Protein 9KYV (pdb70)

Structure (mmCIF, N/CA/C/O backbone):
data_9KYV
#
_entry.id   9KYV
#
loop_
_atom_site.group_PDB
_atom_site.id
_atom_site.type_symbol
_atom_site.label_atom_id
_atom_site.label_alt_id
_atom_site.label_comp_id
_atom_site.label_asym_id
_atom_site.label_entity_id
_atom_site.label_seq_id
_atom_site.pdbx_PDB_ins_code
_atom_site.Cartn_x
_atom_site.Cartn_y
_atom_site.Cartn_z
_atom_site.occupancy
_atom_site.B_iso_or_equiv
_atom_site.auth_seq_id
_atom_site.auth_comp_id
_atom_site.auth_asym_id
_atom_site.auth_atom_id
_atom_site.pdbx_PDB_model_num
ATOM 1 N N . ARG A 1 72 ? -2.632 33.931 -14.988 1.00 62.25 72 ARG A N 1
ATOM 2 C CA . ARG A 1 72 ? -2.626 32.627 -15.628 1.00 62.25 72 ARG A CA 1
ATOM 3 C C . ARG A 1 72 ? -4.049 32.213 -15.947 1.00 62.25 72 ARG A C 1
ATOM 4 O O . ARG A 1 72 ? -4.289 31.495 -16.915 1.00 62.25 72 ARG A O 1
ATOM 12 N N . GLN A 1 73 ? -5.003 32.683 -15.152 1.00 61.25 73 GLN A N 1
ATOM 13 C CA . GLN A 1 73 ? -6.387 32.239 -15.358 1.00 61.25 73 GLN A CA 1
ATOM 14 C C . GLN A 1 73 ? -6.919 32.849 -16.602 1.00 61.25 73 GLN A C 1
ATOM 15 O O . GLN A 1 73 ? -7.619 32.207 -17.351 1.00 61.25 73 GLN A O 1
ATOM 21 N N . ARG A 1 74 ? -6.609 34.116 -16.804 1.00 64.44 74 ARG A N 1
ATOM 22 C CA . ARG A 1 74 ? -7.077 34.811 -17.982 1.00 64.44 74 ARG A CA 1
ATOM 23 C C . ARG A 1 74 ? -6.517 34.190 -19.237 1.00 64.44 74 ARG A C 1
ATOM 24 O O . ARG A 1 74 ? -7.193 34.136 -20.253 1.00 64.44 74 ARG A O 1
ATOM 32 N N . GLU A 1 75 ? -5.269 33.747 -19.187 1.00 67.44 75 GLU A N 1
ATOM 33 C CA . GLU A 1 75 ? -4.698 33.076 -20.336 1.00 67.44 75 GLU A CA 1
ATOM 34 C C . GLU A 1 75 ? -5.517 31.834 -20.585 1.00 67.44 75 GLU A C 1
ATOM 35 O O . GLU A 1 75 ? -5.871 31.526 -21.724 1.00 67.44 75 GLU A O 1
ATOM 41 N N . LEU A 1 76 ? -5.853 31.131 -19.515 1.00 63.16 76 LEU A N 1
ATOM 42 C CA . LEU A 1 76 ? -6.702 29.963 -19.654 1.00 63.16 76 LEU A CA 1
ATOM 43 C C . LEU A 1 76 ? -8.057 30.402 -20.170 1.00 63.16 76 LEU A C 1
ATOM 44 O O . LEU A 1 76 ? -8.650 29.731 -21.006 1.00 63.16 76 LEU A O 1
ATOM 49 N N . GLU A 1 77 ? -8.537 31.542 -19.693 1.00 65.88 77 GLU A N 1
ATOM 50 C CA . GLU A 1 77 ? -9.833 32.056 -20.113 1.00 65.88 77 GLU A CA 1
ATOM 51 C C . GLU A 1 77 ? -9.859 32.336 -21.595 1.00 65.88 77 GLU A C 1
ATOM 52 O O . GLU A 1 77 ? -10.893 32.217 -22.207 1.00 65.88 77 GLU A O 1
ATOM 58 N N . GLN A 1 78 ? -8.754 32.788 -22.162 1.00 69.06 78 GLN A N 1
ATOM 59 C CA . GLN A 1 78 ? -8.698 33.000 -23.601 1.00 69.06 78 GLN A CA 1
ATOM 60 C C . GLN A 1 78 ? -8.884 31.709 -24.377 1.00 69.06 78 GLN A C 1
ATOM 61 O O . GLN A 1 78 ? -9.495 31.707 -25.438 1.00 69.06 78 GLN A O 1
ATOM 67 N N . GLN A 1 79 ? -8.324 30.616 -23.884 1.00 62.53 79 GLN A N 1
ATOM 68 C CA . GLN A 1 79 ? -8.544 29.335 -24.537 1.00 62.53 79 GLN A CA 1
ATOM 69 C C . GLN A 1 79 ? -10.002 29.045 -24.440 1.00 62.53 79 GLN A C 1
ATOM 70 O O . GLN A 1 79 ? -10.625 28.571 -25.383 1.00 62.53 79 GLN A O 1
ATOM 76 N N . MET A 1 80 ? -10.556 29.323 -23.278 1.00 60.62 80 MET A N 1
ATOM 77 C CA . MET A 1 80 ? -11.971 29.135 -23.097 1.00 60.62 80 MET A CA 1
ATOM 78 C C . MET A 1 80 ? -12.715 30.066 -24.012 1.00 60.62 80 MET A C 1
ATOM 79 O O . MET A 1 80 ? -13.777 29.733 -24.501 1.00 60.62 80 MET A O 1
ATOM 84 N N . GLU A 1 81 ? -12.194 31.268 -24.189 1.00 66.75 81 GLU A N 1
ATOM 85 C CA . GLU A 1 81 ? -12.859 32.264 -25.012 1.00 66.75 81 GLU A CA 1
ATOM 86 C C . GLU A 1 81 ? -12.932 31.745 -26.414 1.00 66.75 81 GLU A C 1
ATOM 87 O O . GLU A 1 81 ? -13.890 32.001 -27.136 1.00 66.75 81 GLU A O 1
ATOM 93 N N . ALA A 1 82 ? -11.893 31.035 -26.817 1.00 66.06 82 ALA A N 1
ATOM 94 C CA . ALA A 1 82 ? -11.915 30.467 -28.134 1.00 66.06 82 ALA A CA 1
ATOM 95 C C . ALA A 1 82 ? -13.108 29.529 -28.186 1.00 66.06 82 ALA A C 1
ATOM 96 O O . ALA A 1 82 ? -13.921 29.612 -29.079 1.00 66.06 82 ALA A O 1
ATOM 98 N N . VAL A 1 83 ? -13.284 28.715 -27.163 1.00 61.25 83 VAL A N 1
ATOM 99 C CA . VAL A 1 83 ? -14.435 27.833 -27.139 1.00 61.25 83 VAL A CA 1
ATOM 100 C C . VAL A 1 83 ? -15.713 28.649 -27.116 1.00 61.25 83 VAL A C 1
ATOM 101 O O . VAL A 1 83 ? -16.682 28.313 -27.794 1.00 61.25 83 VAL A O 1
ATOM 105 N N . LYS A 1 84 ? -15.713 29.739 -26.363 1.00 61.31 84 LYS A N 1
ATOM 106 C CA . LYS A 1 84 ? -16.907 30.556 -26.237 1.00 61.31 84 LYS A CA 1
ATOM 107 C C . LYS A 1 84 ? -17.320 31.116 -27.580 1.00 61.31 84 LYS A C 1
ATOM 108 O O . LYS A 1 84 ? -18.506 31.201 -27.878 1.00 61.31 84 LYS A O 1
ATOM 114 N N . ARG A 1 85 ? -16.350 31.506 -28.392 1.00 68.25 85 ARG A N 1
ATOM 115 C CA . ARG A 1 85 ? -16.661 32.044 -29.707 1.00 68.25 85 ARG A CA 1
ATOM 116 C C . ARG A 1 85 ? -16.760 30.935 -30.749 1.00 68.25 85 ARG A C 1
ATOM 117 O O . ARG A 1 85 ? -17.055 31.187 -31.917 1.00 68.25 85 ARG A O 1
ATOM 125 N N . GLN A 1 139 ? -20.493 8.532 -47.468 1.00 93.12 139 GLN A N 1
ATOM 126 C CA . GLN A 1 139 ? -21.434 9.009 -46.490 1.00 93.12 139 GLN A CA 1
ATOM 127 C C . GLN A 1 139 ? -21.086 8.389 -45.148 1.00 93.12 139 GLN A C 1
ATOM 128 O O . GLN A 1 139 ? -21.054 9.074 -44.132 1.00 93.12 139 GLN A O 1
ATOM 134 N N . ASP A 1 140 ? -20.766 7.100 -45.155 1.00 93.19 140 ASP A N 1
ATOM 135 C CA . ASP A 1 140 ? -20.444 6.444 -43.898 1.00 93.19 140 ASP A CA 1
ATOM 136 C C . ASP A 1 140 ? -19.207 7.069 -43.293 1.00 93.19 140 ASP A C 1
ATOM 137 O O . ASP A 1 140 ? -19.146 7.316 -42.084 1.00 93.19 140 ASP A O 1
ATOM 142 N N . ALA A 1 141 ? -18.223 7.348 -44.133 1.00 91.69 141 ALA A N 1
ATOM 143 C CA . ALA A 1 141 ? -16.975 7.908 -43.657 1.00 91.69 141 ALA A CA 1
ATOM 144 C C . ALA A 1 141 ? -17.207 9.267 -43.060 1.00 91.69 141 ALA A C 1
ATOM 145 O O . ALA A 1 141 ? -16.588 9.603 -42.077 1.00 91.69 141 ALA A O 1
ATOM 147 N N . ARG A 1 142 ? -18.057 10.069 -43.687 1.00 90.94 142 ARG A N 1
ATOM 148 C CA . ARG A 1 142 ? -18.360 11.400 -43.188 1.00 90.94 142 ARG A CA 1
ATOM 149 C C . ARG A 1 142 ? -19.085 11.327 -41.870 1.00 90.94 142 ARG A C 1
ATOM 150 O O . ARG A 1 142 ? -18.859 12.131 -40.987 1.00 90.94 142 ARG A O 1
ATOM 158 N N . SER A 1 143 ? -19.981 10.362 -41.745 1.00 91.06 143 SER A N 1
ATOM 159 C CA . SER A 1 143 ? -20.669 10.200 -40.488 1.00 91.06 143 SER A CA 1
ATOM 160 C C . SER A 1 143 ? -19.639 9.871 -39.418 1.00 91.06 143 SER A C 1
ATOM 161 O O . SER A 1 143 ? -19.696 10.416 -38.323 1.00 91.06 143 SER A O 1
ATOM 164 N N . ASN A 1 144 ? -18.673 9.014 -39.743 1.00 91.75 144 ASN A N 1
ATOM 165 C CA . ASN A 1 144 ? -17.626 8.667 -38.779 1.00 91.75 144 ASN A CA 1
ATOM 166 C C . ASN A 1 144 ? -16.791 9.868 -38.415 1.00 91.75 144 ASN A C 1
ATOM 167 O O . ASN A 1 144 ? -16.409 10.033 -37.260 1.00 91.75 144 ASN A O 1
ATOM 172 N N . ALA A 1 145 ? -16.500 10.704 -39.397 1.00 89.00 145 ALA A N 1
ATOM 173 C CA . ALA A 1 145 ? -15.644 11.848 -39.179 1.00 89.00 145 ALA A CA 1
ATOM 174 C C . ALA A 1 145 ? -16.383 12.974 -38.514 1.00 89.00 145 ALA A C 1
ATOM 175 O O . ALA A 1 145 ? -15.844 13.613 -37.599 1.00 89.00 145 ALA A O 1
ATOM 177 N N . VAL A 1 146 ? -17.602 13.254 -38.973 1.00 89.62 146 VAL A N 1
ATOM 178 C CA . VAL A 1 146 ? -18.329 14.283 -38.260 1.00 89.62 146 VAL A CA 1
ATOM 179 C C . VAL A 1 146 ? -18.485 13.865 -36.818 1.00 89.62 146 VAL A C 1
ATOM 180 O O . VAL A 1 146 ? -18.396 14.682 -35.918 1.00 89.62 146 VAL A O 1
ATOM 184 N N . ALA A 1 147 ? -18.740 12.583 -36.597 1.00 89.06 147 ALA A N 1
ATOM 185 C CA . ALA A 1 147 ? -18.874 12.094 -35.238 1.00 89.06 147 ALA A CA 1
ATOM 186 C C . ALA A 1 147 ? -17.558 12.245 -34.512 1.00 89.06 147 ALA A C 1
ATOM 187 O O . ALA A 1 147 ? -17.526 12.639 -33.345 1.00 89.06 147 ALA A O 1
ATOM 189 N N . GLU A 1 148 ? -16.469 11.946 -35.207 1.00 88.94 148 GLU A N 1
ATOM 190 C CA . GLU A 1 148 ? -15.162 12.039 -34.600 1.00 88.94 148 GLU A CA 1
ATOM 191 C C . GLU A 1 148 ? -14.932 13.476 -34.229 1.00 88.94 148 GLU A C 1
ATOM 192 O O . GLU A 1 148 ? -14.397 13.752 -33.179 1.00 88.94 148 GLU A O 1
ATOM 198 N N . GLN A 1 149 ? -15.333 14.393 -35.097 1.00 87.06 149 GLN A N 1
ATOM 199 C CA . GLN A 1 149 ? -15.163 15.812 -34.841 1.00 87.06 149 GLN A CA 1
ATOM 200 C C . GLN A 1 149 ? -15.965 16.288 -33.663 1.00 87.06 149 GLN A C 1
ATOM 201 O O . GLN A 1 149 ? -15.510 17.126 -32.923 1.00 87.06 149 GLN A O 1
ATOM 207 N N . GLY A 1 150 ? -17.188 15.795 -33.523 1.00 86.44 150 GLY A N 1
ATOM 208 C CA . GLY A 1 150 ? -18.025 16.196 -32.419 1.00 86.44 150 GLY A CA 1
ATOM 209 C C . GLY A 1 150 ? -17.322 15.735 -31.178 1.00 86.44 150 GLY A C 1
ATOM 210 O O . GLY A 1 150 ? -17.176 16.493 -30.222 1.00 86.44 150 GLY A O 1
ATOM 211 N N . ARG A 1 151 ? -16.801 14.515 -31.226 1.00 88.69 151 ARG A N 1
ATOM 212 C CA . ARG A 1 151 ? -16.158 13.977 -30.053 1.00 88.69 151 ARG A CA 1
ATOM 213 C C . ARG A 1 151 ? -14.986 14.845 -29.714 1.00 88.69 151 ARG A C 1
ATOM 214 O O . ARG A 1 151 ? -14.807 15.175 -28.574 1.00 88.69 151 ARG A O 1
ATOM 222 N N . LYS A 1 152 ? -14.214 15.246 -30.705 1.00 86.50 152 LYS A N 1
ATOM 223 C CA . LYS A 1 152 ? -13.016 16.036 -30.494 1.00 86.50 152 LYS A CA 1
ATOM 224 C C . LYS A 1 152 ? -13.317 17.385 -29.917 1.00 86.50 152 LYS A C 1
ATOM 225 O O . LYS A 1 152 ? -12.567 17.894 -29.098 1.00 86.50 152 LYS A O 1
ATOM 231 N N . THR A 1 153 ? -14.375 18.004 -30.407 1.00 84.81 153 THR A N 1
ATOM 232 C CA . THR A 1 153 ? -14.741 19.321 -29.955 1.00 84.81 153 THR A CA 1
ATOM 233 C C . THR A 1 153 ? -15.112 19.210 -28.533 1.00 84.81 153 THR A C 1
ATOM 234 O O . THR A 1 153 ? -14.739 20.030 -27.733 1.00 84.81 153 THR A O 1
ATOM 238 N N . GLN A 1 154 ? -15.857 18.168 -28.219 1.00 85.44 154 GLN A N 1
ATOM 239 C CA . GLN A 1 154 ? -16.310 17.996 -26.863 1.00 85.44 154 GLN A CA 1
ATOM 240 C C . GLN A 1 154 ? -15.124 17.772 -25.974 1.00 85.44 154 GLN A C 1
ATOM 241 O O . GLN A 1 154 ? -15.136 18.179 -24.836 1.00 85.44 154 GLN A O 1
ATOM 247 N N . GLU A 1 155 ? -14.138 17.046 -26.471 1.00 86.62 155 GLU A N 1
ATOM 248 C CA . GLU A 1 155 ? -12.958 16.739 -25.699 1.00 86.62 155 GLU A CA 1
ATOM 249 C C . GLU A 1 155 ? -12.233 17.997 -25.386 1.00 86.62 155 GLU A C 1
ATOM 250 O O . GLU A 1 155 ? -11.792 18.203 -24.267 1.00 86.62 155 GLU A O 1
ATOM 256 N N . PHE A 1 156 ? -12.103 18.851 -26.386 1.00 84.06 156 PHE A N 1
ATOM 257 C CA . PHE A 1 156 ? -11.359 20.057 -26.173 1.00 84.06 156 PHE A CA 1
ATOM 258 C C . PHE A 1 156 ? -12.116 20.830 -25.155 1.00 84.06 156 PHE A C 1
ATOM 259 O O . PHE A 1 156 ? -11.530 21.392 -24.256 1.00 84.06 156 PHE A O 1
ATOM 267 N N . THR A 1 157 ? -1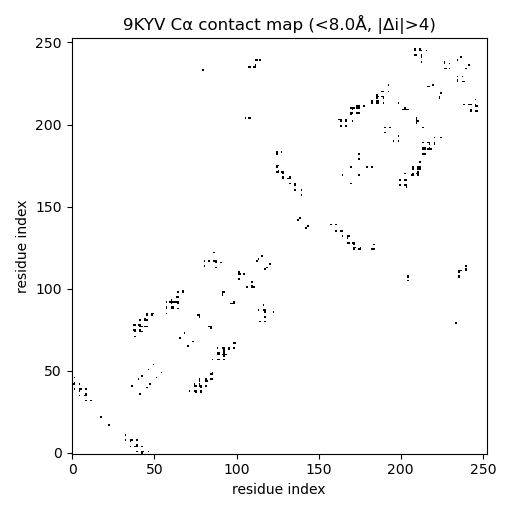3.431 20.830 -25.276 1.00 81.88 157 THR A N 1
ATOM 268 C CA . THR A 1 157 ? -14.230 21.637 -24.400 1.00 81.88 157 THR A CA 1
ATOM 269 C C . THR A 1 157 ? -14.004 21.180 -23.000 1.00 81.88 157 THR A C 1
ATOM 270 O O . THR A 1 157 ? -13.702 21.980 -22.159 1.00 81.88 157 THR A O 1
ATOM 274 N N . GLN A 1 158 ? -14.044 19.883 -22.773 1.00 84.56 158 GLN A N 1
ATOM 275 C CA . GLN A 1 158 ? -13.899 19.345 -21.445 1.00 84.56 158 GLN A CA 1
ATOM 276 C C . GLN A 1 158 ? -12.532 19.615 -20.869 1.00 84.56 158 GLN A C 1
ATOM 277 O O . GLN A 1 158 ? -12.410 19.847 -19.696 1.00 84.56 158 GLN A O 1
ATOM 283 N N . GLN A 1 159 ? -11.495 19.513 -21.682 1.00 83.12 159 GLN A N 1
ATOM 284 C CA . GLN A 1 159 ? -10.140 19.772 -21.217 1.00 83.12 159 GLN A CA 1
ATOM 285 C C . GLN A 1 159 ? -9.958 21.206 -20.826 1.00 83.12 159 GLN A C 1
ATOM 286 O O . GLN A 1 159 ? -9.230 21.529 -19.900 1.00 83.12 159 GLN A O 1
ATOM 292 N N . SER A 1 160 ? -10.545 22.083 -21.608 1.00 80.00 160 SER A N 1
ATOM 293 C CA . SER A 1 160 ? -10.408 23.487 -21.347 1.00 80.00 160 SER A CA 1
ATOM 294 C C . SER A 1 160 ? -11.140 23.734 -20.071 1.00 80.00 160 SER A C 1
ATOM 295 O O . SER A 1 160 ? -10.771 24.576 -19.259 1.00 80.00 160 SER A O 1
ATOM 298 N N . ALA A 1 161 ? -12.234 23.023 -19.913 1.00 82.00 161 ALA A N 1
ATOM 299 C CA . ALA A 1 161 ? -13.030 23.182 -18.743 1.00 82.00 161 ALA A CA 1
ATOM 300 C C . ALA A 1 161 ? -12.154 22.628 -17.672 1.00 82.00 161 ALA A C 1
ATOM 301 O O . ALA A 1 161 ? -12.047 23.217 -16.560 1.00 82.00 161 ALA A O 1
ATOM 303 N N . GLN A 1 162 ? -11.493 21.510 -17.987 1.00 83.25 162 GLN A N 1
ATOM 304 C CA . GLN A 1 162 ? -10.599 21.052 -16.957 1.00 83.25 162 GLN A CA 1
ATOM 305 C C . GLN A 1 162 ? -9.675 22.201 -16.675 1.00 83.25 162 GLN A C 1
ATOM 306 O O . GLN A 1 162 ? -9.380 22.476 -15.531 1.00 83.25 162 GLN A O 1
ATOM 312 N N . TYR A 1 163 ? -9.249 22.902 -17.711 1.00 81.19 163 TYR A N 1
ATOM 313 C CA . TYR A 1 163 ? -8.310 23.973 -17.500 1.00 81.19 163 TYR A CA 1
ATOM 314 C C . TYR A 1 163 ? -8.853 25.092 -16.619 1.00 81.19 163 TYR A C 1
ATOM 315 O O . TYR A 1 163 ? -8.140 25.558 -15.749 1.00 81.19 163 TYR A O 1
ATOM 324 N N . VAL A 1 164 ? -10.092 25.534 -16.815 1.00 78.25 164 VAL A N 1
ATOM 325 C CA . VAL A 1 164 ? -10.654 26.549 -15.901 1.00 78.25 164 VAL A CA 1
ATOM 326 C C . VAL A 1 164 ? -10.882 26.074 -14.496 1.00 78.25 164 VAL A C 1
ATOM 327 O O . VAL A 1 164 ? -10.774 26.844 -13.577 1.00 78.25 164 VAL A O 1
ATOM 331 N N . GLU A 1 165 ? -11.339 24.846 -14.350 1.00 84.38 165 GLU A N 1
ATOM 332 C CA . GLU A 1 165 ? -11.515 24.289 -13.033 1.00 84.38 165 GLU A CA 1
ATOM 333 C C . GLU A 1 165 ? -10.156 24.147 -12.426 1.00 84.38 165 GLU A C 1
ATOM 334 O O . GLU A 1 165 ? -9.978 24.318 -11.236 1.00 84.38 165 GLU A O 1
ATOM 340 N N . ALA A 1 166 ? -9.194 23.764 -13.247 1.00 86.81 166 ALA A N 1
ATOM 341 C CA . ALA A 1 166 ? -7.848 23.633 -12.752 1.00 86.81 166 ALA A CA 1
ATOM 342 C C . ALA A 1 166 ? -7.455 25.001 -12.340 1.00 86.81 166 ALA A C 1
ATOM 343 O O . ALA A 1 166 ? -6.857 25.172 -11.310 1.00 86.81 166 ALA A O 1
ATOM 345 N N . ALA A 1 167 ? -7.807 25.984 -13.147 1.00 83.69 167 ALA A N 1
ATOM 346 C CA . ALA A 1 167 ? -7.509 27.351 -12.804 1.00 83.69 167 ALA A CA 1
ATOM 347 C C . ALA A 1 167 ? -8.276 27.659 -11.563 1.00 83.69 167 ALA A C 1
ATOM 348 O O . ALA A 1 167 ? -7.791 28.349 -10.699 1.00 83.69 167 ALA A O 1
ATOM 350 N N . ARG A 1 168 ? -9.497 27.164 -11.473 1.00 82.25 168 ARG A N 1
ATOM 351 C CA . ARG A 1 168 ? -10.304 27.524 -10.338 1.00 82.25 168 ARG A CA 1
ATOM 352 C C . ARG A 1 168 ? -9.615 27.022 -9.113 1.00 82.25 168 ARG A C 1
ATOM 353 O O . ARG A 1 168 ? -9.451 27.763 -8.173 1.00 82.25 168 ARG A O 1
ATOM 361 N N . LYS A 1 169 ? -9.175 25.777 -9.135 1.00 85.50 169 LYS A N 1
ATOM 362 C CA . LYS A 1 169 ? -8.429 25.228 -8.017 1.00 85.50 169 LYS A CA 1
ATOM 363 C C . LYS A 1 169 ? -7.055 25.849 -7.880 1.00 85.50 169 LYS A C 1
ATOM 364 O O . LYS A 1 169 ? -6.548 25.980 -6.785 1.00 85.50 169 LYS A O 1
ATOM 370 N N . HIS A 1 170 ? -6.417 26.153 -9.001 1.00 87.12 170 HIS A N 1
ATOM 371 C CA . HIS A 1 170 ? -5.094 26.759 -8.980 1.00 87.12 170 HIS A CA 1
ATOM 372 C C . HIS A 1 170 ? -5.236 28.091 -8.317 1.00 87.12 170 HIS A C 1
ATOM 373 O O . HIS A 1 170 ? -4.370 28.514 -7.568 1.00 87.12 170 HIS A O 1
ATOM 380 N N . TYR A 1 171 ? -6.317 28.785 -8.627 1.00 83.62 171 TYR A N 1
ATOM 381 C CA . TYR A 1 171 ? -6.561 30.042 -7.973 1.00 83.62 171 TYR A CA 1
ATOM 382 C C . TYR A 1 171 ? -7.271 29.803 -6.681 1.00 83.62 171 TYR A C 1
ATOM 383 O O . TYR A 1 171 ? -7.367 30.702 -5.872 1.00 83.62 171 TYR A O 1
ATOM 392 N N . ASP A 1 172 ? -7.814 28.608 -6.478 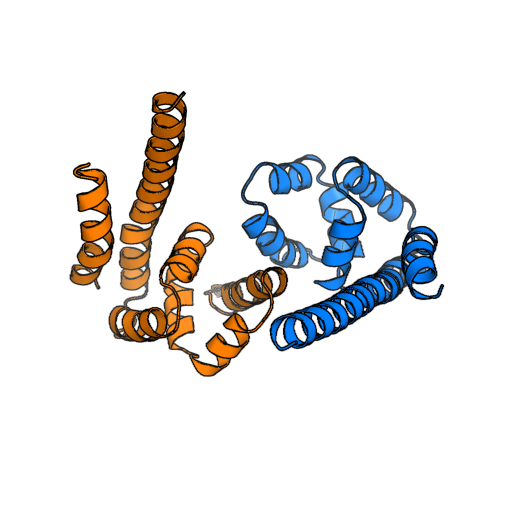1.00 81.19 172 ASP A N 1
ATOM 393 C CA . ASP A 1 172 ? -8.363 28.312 -5.170 1.00 81.19 172 ASP A CA 1
ATOM 394 C C . ASP A 1 172 ? -7.103 28.302 -4.374 1.00 81.19 172 ASP A C 1
ATOM 395 O O . ASP A 1 172 ? -7.030 28.876 -3.294 1.00 81.19 172 ASP A O 1
ATOM 400 N N . ALA A 1 173 ? -6.082 27.667 -4.933 1.00 79.88 173 ALA A N 1
ATOM 401 C CA . ALA A 1 173 ? -4.805 27.627 -4.261 1.00 79.88 173 ALA A CA 1
ATOM 402 C C . ALA A 1 173 ? -4.249 29.021 -4.161 1.00 79.88 173 ALA A C 1
ATOM 403 O O . ALA A 1 173 ? -3.830 29.435 -3.103 1.00 79.88 173 ALA A O 1
ATOM 405 N N . ALA A 1 174 ? -4.300 29.772 -5.249 1.00 80.88 174 ALA A N 1
ATOM 406 C CA . ALA A 1 174 ? -3.723 31.098 -5.232 1.00 80.88 174 ALA A CA 1
ATOM 407 C C . ALA A 1 174 ? -4.439 32.029 -4.260 1.00 80.88 174 ALA A C 1
ATOM 408 O O . ALA A 1 174 ? -3.788 32.768 -3.528 1.00 80.88 174 ALA A O 1
ATOM 410 N N . GLU A 1 175 ? -5.770 32.013 -4.255 1.00 77.69 175 GLU A N 1
ATOM 411 C CA . GLU A 1 175 ? -6.535 32.836 -3.307 1.00 77.69 175 GLU A CA 1
ATOM 412 C C . GLU A 1 175 ? -6.415 32.417 -1.852 1.00 77.69 175 GLU A C 1
ATOM 413 O O . GLU A 1 175 ? -6.246 33.257 -0.970 1.00 77.69 175 GLU A O 1
ATOM 419 N N . LYS A 1 176 ? -6.482 31.118 -1.594 1.00 79.06 176 LYS A N 1
ATOM 420 C CA . LYS A 1 176 ? -6.313 30.670 -0.234 1.00 79.06 176 LYS A CA 1
ATOM 421 C C . LYS A 1 176 ? -4.878 30.972 0.174 1.00 79.06 176 LYS A C 1
ATOM 422 O O . LYS A 1 176 ? -4.627 31.211 1.346 1.00 79.06 176 LYS A O 1
ATOM 428 N N . LEU A 1 177 ? -3.949 31.005 -0.792 1.00 71.75 177 LEU A N 1
ATOM 429 C CA . LEU A 1 177 ? -2.531 31.254 -0.478 1.00 71.75 177 LEU A CA 1
ATOM 430 C C . LEU A 1 177 ? -2.003 32.689 -0.294 1.00 71.75 177 LEU A C 1
ATOM 431 O O . LEU A 1 177 ? -1.307 32.969 0.675 1.00 71.75 177 LEU A O 1
ATOM 436 N N . ASN A 1 178 ? -2.333 33.607 -1.190 1.00 73.81 178 ASN A N 1
ATOM 437 C CA . ASN A 1 178 ? -1.759 34.950 -1.088 1.00 73.81 178 ASN A CA 1
ATOM 438 C C . ASN A 1 178 ? -0.229 34.813 -1.006 1.00 73.81 178 ASN A C 1
ATOM 439 O O . ASN A 1 178 ? 0.410 35.509 -0.217 1.00 73.81 178 ASN A O 1
ATOM 444 N N . ILE A 1 179 ? 0.363 33.898 -1.785 1.00 74.69 179 ILE A N 1
ATOM 445 C CA . ILE A 1 179 ? 1.825 33.759 -1.782 1.00 74.69 179 ILE A CA 1
ATOM 446 C C . ILE A 1 179 ? 2.516 34.067 -3.112 1.00 74.69 179 ILE A C 1
ATOM 447 O O . ILE A 1 179 ? 2.346 33.344 -4.093 1.00 74.69 179 ILE A O 1
ATOM 452 N N . PRO A 1 180 ? 3.280 35.186 -3.197 1.00 73.62 180 PRO A N 1
ATOM 453 C CA . PRO A 1 180 ? 3.886 35.384 -4.518 1.00 73.62 180 PRO A CA 1
ATOM 454 C C . PRO A 1 180 ? 5.148 34.584 -4.662 1.00 73.62 180 PRO A C 1
ATOM 455 O O . PRO A 1 180 ? 5.614 34.443 -5.764 1.00 73.62 180 PRO A O 1
ATOM 459 N N . ASP A 1 181 ? 5.740 34.142 -3.568 1.00 79.50 181 ASP A N 1
ATOM 460 C CA . ASP A 1 181 ? 6.892 33.271 -3.667 1.00 79.50 181 ASP A CA 1
ATOM 461 C C . ASP A 1 181 ? 6.433 31.968 -4.273 1.00 79.50 181 ASP A C 1
ATOM 462 O O . ASP A 1 181 ? 7.129 31.386 -5.075 1.00 79.50 181 ASP A O 1
ATOM 467 N N . TYR A 1 182 ? 5.261 31.496 -3.875 1.00 82.56 182 TYR A N 1
ATOM 468 C CA . TYR A 1 182 ? 4.723 30.277 -4.447 1.00 82.56 182 TYR A CA 1
ATOM 469 C C . TYR A 1 182 ? 4.516 30.589 -5.895 1.00 82.56 182 TYR A C 1
ATOM 470 O O . TYR A 1 182 ? 4.782 29.762 -6.759 1.00 82.56 182 TYR A O 1
ATOM 479 N N . GLN A 1 183 ? 4.056 31.799 -6.169 1.00 81.81 183 GLN A N 1
ATOM 480 C CA . GLN A 1 183 ? 3.902 32.208 -7.545 1.00 81.81 183 GLN A CA 1
ATOM 481 C C . GLN A 1 183 ? 5.275 32.215 -8.201 1.00 81.81 183 GLN A C 1
ATOM 482 O O . GLN A 1 183 ? 5.422 31.786 -9.336 1.00 81.81 183 GLN A O 1
ATOM 488 N N . GLU A 1 184 ? 6.286 32.693 -7.492 1.00 83.75 184 GLU A N 1
ATOM 489 C CA . GLU A 1 184 ? 7.647 32.704 -8.017 1.00 83.75 184 GLU A CA 1
ATOM 490 C C . GLU A 1 184 ? 8.181 31.300 -8.239 1.00 83.75 184 GLU A C 1
ATOM 491 O O . GLU A 1 184 ? 8.920 31.049 -9.185 1.00 83.75 184 GLU A O 1
ATOM 497 N N . LYS A 1 185 ? 7.842 30.387 -7.342 1.00 85.88 185 LYS A N 1
ATOM 498 C CA . LYS A 1 185 ? 8.307 29.019 -7.472 1.00 85.88 185 LYS A CA 1
ATOM 499 C C . LYS A 1 185 ? 7.732 28.503 -8.753 1.00 85.88 185 LYS A C 1
ATOM 500 O O . LYS A 1 185 ? 8.398 27.823 -9.529 1.00 85.88 185 LYS A O 1
ATOM 506 N N . GLU A 1 186 ? 6.480 28.843 -8.984 1.00 86.75 186 GLU A N 1
ATOM 507 C CA . GLU A 1 186 ? 5.841 28.422 -10.196 1.00 86.75 186 GLU A CA 1
ATOM 508 C C . GLU A 1 186 ? 6.556 29.032 -11.346 1.00 86.75 186 GLU A C 1
ATOM 509 O O . GLU A 1 186 ? 6.660 28.424 -12.372 1.00 86.75 186 GLU A O 1
ATOM 515 N N . ASP A 1 187 ? 7.011 30.264 -11.189 1.00 86.31 187 ASP A N 1
ATOM 516 C CA . ASP A 1 187 ? 7.642 30.939 -12.300 1.00 86.31 187 ASP A CA 1
ATOM 517 C C . ASP A 1 187 ? 8.852 30.137 -12.688 1.00 86.31 187 ASP A C 1
ATOM 518 O O . ASP A 1 187 ? 9.108 29.928 -13.865 1.00 86.31 187 ASP A O 1
ATOM 523 N N . ALA A 1 188 ? 9.580 29.653 -11.695 1.00 87.44 188 ALA A N 1
ATOM 524 C CA . ALA A 1 188 ? 10.724 28.840 -12.003 1.00 87.44 188 ALA A CA 1
ATOM 525 C C . ALA A 1 188 ? 10.227 27.610 -12.732 1.00 87.44 188 ALA A C 1
ATOM 526 O O . ALA A 1 188 ? 10.767 27.233 -13.770 1.00 87.44 188 ALA A O 1
ATOM 528 N N . PHE A 1 189 ? 9.151 27.022 -12.229 1.00 89.56 189 PHE A N 1
ATOM 529 C CA . PHE A 1 189 ? 8.610 25.834 -12.861 1.00 89.56 189 PHE A CA 1
ATOM 530 C C . PHE A 1 189 ? 8.129 26.177 -14.243 1.00 89.56 189 PHE A C 1
ATOM 531 O O . PHE A 1 189 ? 8.247 25.387 -15.151 1.00 89.56 189 PHE A O 1
ATOM 539 N N . MET A 1 190 ? 7.537 27.348 -14.389 1.00 86.81 190 MET A N 1
ATOM 540 C CA . MET A 1 190 ? 7.013 27.769 -15.675 1.00 86.81 190 MET A CA 1
ATOM 541 C C . MET A 1 190 ? 8.086 27.941 -16.747 1.00 86.81 190 MET A C 1
ATOM 542 O O . MET A 1 190 ? 7.887 27.546 -17.890 1.00 86.81 190 MET A O 1
ATOM 547 N N . GLN A 1 191 ? 9.228 28.514 -16.389 1.00 89.25 191 GLN A N 1
ATOM 548 C CA . GLN A 1 191 ? 10.254 28.688 -17.382 1.00 89.25 191 GLN A CA 1
ATOM 549 C C . GLN A 1 191 ? 10.564 27.287 -17.768 1.00 89.25 191 GLN A C 1
ATOM 550 O O . GLN A 1 191 ? 10.752 26.976 -18.938 1.00 89.25 191 GLN A O 1
ATOM 556 N N . LEU A 1 192 ? 10.612 26.426 -16.769 1.00 89.38 192 LEU A N 1
ATOM 557 C CA . LEU A 1 192 ? 10.870 25.031 -17.029 1.00 89.38 192 LEU A CA 1
ATOM 558 C C . LEU A 1 192 ? 9.804 24.299 -17.840 1.00 89.38 192 LEU A C 1
ATOM 559 O O . LEU A 1 192 ? 10.148 23.502 -18.709 1.00 89.38 192 LEU A O 1
ATOM 564 N N . VAL A 1 193 ? 8.520 24.550 -17.592 1.00 87.75 193 VAL A N 1
ATOM 565 C CA . VAL A 1 193 ? 7.485 23.752 -18.270 1.00 87.75 193 VAL A CA 1
ATOM 566 C C . VAL A 1 193 ? 6.383 24.478 -19.016 1.00 87.75 193 VAL A C 1
ATOM 567 O O . VAL A 1 193 ? 6.024 25.602 -18.687 1.00 87.75 193 VAL A O 1
ATOM 571 N N . PRO A 1 194 ? 5.843 23.827 -20.048 1.00 88.31 194 PRO A N 1
ATOM 572 C CA . PRO A 1 194 ? 4.709 24.448 -20.717 1.00 88.31 194 PRO A CA 1
ATOM 573 C C . PRO A 1 194 ? 3.518 24.618 -19.747 1.00 88.31 194 PRO A C 1
ATOM 574 O O . PRO A 1 194 ? 3.192 23.651 -19.062 1.00 88.31 194 PRO A O 1
ATOM 578 N N . PRO A 1 195 ? 2.875 25.817 -19.683 1.00 82.94 195 PRO A N 1
ATOM 579 C CA . PRO A 1 195 ? 1.803 25.987 -18.691 1.00 82.94 195 PRO A CA 1
ATOM 580 C C . PRO A 1 195 ? 0.597 25.066 -18.798 1.00 82.94 195 PRO A C 1
ATOM 581 O O . PRO A 1 195 ? 0.085 24.653 -17.766 1.00 82.94 195 PRO A O 1
ATOM 585 N N . ALA A 1 196 ? 0.130 24.768 -20.002 1.00 84.69 196 ALA A N 1
ATOM 586 C CA . ALA A 1 196 ? -1.079 23.968 -20.150 1.00 84.69 196 ALA A CA 1
ATOM 587 C C . ALA A 1 196 ? -0.861 22.610 -19.536 1.00 84.69 196 ALA A C 1
ATOM 588 O O . ALA A 1 196 ? -1.758 22.041 -18.928 1.00 84.69 196 ALA A O 1
ATOM 590 N N . VAL A 1 197 ? 0.330 22.071 -19.721 1.00 88.25 197 VAL A N 1
ATOM 591 C CA . VAL A 1 197 ? 0.647 20.790 -19.130 1.00 88.25 197 VAL A CA 1
ATOM 592 C C . VAL A 1 197 ? 0.599 20.890 -17.622 1.00 88.25 197 VAL A C 1
ATOM 593 O O . VAL A 1 197 ? 0.061 20.019 -16.958 1.00 88.25 197 VAL A O 1
ATOM 597 N N . GLY A 1 198 ? 1.140 21.970 -17.079 1.00 87.38 198 GLY A N 1
ATOM 598 C CA . GLY A 1 198 ? 1.157 22.151 -15.643 1.00 87.38 198 GLY A CA 1
ATOM 599 C C . GLY A 1 198 ? -0.267 22.215 -15.187 1.00 87.38 198 GLY A C 1
ATOM 600 O O . GLY A 1 198 ? -0.597 21.772 -14.109 1.00 87.38 198 GLY A O 1
ATOM 601 N N . ALA A 1 199 ? -1.107 22.839 -15.988 1.00 87.25 199 ALA A N 1
ATOM 602 C CA . ALA A 1 199 ? -2.515 22.911 -15.665 1.00 87.25 199 ALA A CA 1
ATOM 603 C C . ALA A 1 199 ? -3.160 21.544 -15.656 1.00 87.25 199 ALA A C 1
ATOM 604 O O . ALA A 1 199 ? -4.030 21.268 -14.849 1.00 87.25 199 ALA A O 1
ATOM 606 N N . ASP A 1 200 ? -2.776 20.701 -16.597 1.00 89.69 200 ASP A N 1
ATOM 607 C CA . ASP A 1 200 ? -3.308 19.358 -16.613 1.00 89.69 200 ASP A CA 1
ATOM 608 C C . ASP A 1 200 ? -2.837 18.714 -15.348 1.00 89.69 200 ASP A C 1
ATOM 609 O O . ASP A 1 200 ? -3.534 17.915 -14.748 1.00 89.69 200 ASP A O 1
ATOM 614 N N . ILE A 1 201 ? -1.614 19.031 -14.963 1.00 90.25 201 ILE A N 1
ATOM 615 C CA . ILE A 1 201 ? -1.088 18.503 -13.729 1.00 90.25 201 ILE A CA 1
ATOM 616 C C . ILE A 1 201 ? -1.942 19.028 -12.603 1.00 90.25 201 ILE A C 1
ATOM 617 O O . ILE A 1 201 ? -2.268 18.309 -11.660 1.00 90.25 201 ILE A O 1
ATOM 622 N N . MET A 1 202 ? -2.332 20.286 -12.712 1.00 90.31 202 MET A N 1
ATOM 623 C CA . MET A 1 202 ? -3.136 20.871 -11.671 1.00 90.31 202 MET A CA 1
ATOM 624 C C . MET A 1 202 ? -4.398 20.047 -11.633 1.00 90.31 202 MET A C 1
ATOM 625 O O . MET A 1 202 ? -4.905 19.732 -10.564 1.00 90.31 202 MET A O 1
ATOM 630 N N . ARG A 1 203 ? -4.885 19.656 -12.799 1.00 90.94 203 ARG A N 1
ATOM 631 C CA . ARG A 1 203 ? -6.107 18.892 -12.849 1.00 90.94 203 ARG A CA 1
ATOM 632 C C . ARG A 1 203 ? -5.907 17.603 -12.103 1.00 90.94 203 ARG A C 1
ATOM 633 O O . ARG A 1 203 ? -6.770 17.166 -11.351 1.00 90.94 203 ARG A O 1
ATOM 641 N N . LEU A 1 204 ? -4.751 17.000 -12.276 1.00 91.25 204 LEU A N 1
ATOM 642 C CA . LEU A 1 204 ? -4.529 15.725 -11.645 1.00 91.25 204 LEU A CA 1
ATOM 643 C C . LEU A 1 204 ? -4.595 15.820 -10.145 1.00 91.25 204 LEU A C 1
ATOM 644 O O . LEU A 1 204 ? -5.187 14.969 -9.491 1.00 91.25 204 LEU A O 1
ATOM 649 N N . PHE A 1 205 ? -4.006 16.858 -9.581 1.00 90.50 205 PHE A N 1
ATOM 650 C CA . PHE A 1 205 ? -3.954 16.941 -8.136 1.00 90.50 205 PHE A CA 1
ATOM 651 C C . PHE A 1 205 ? -4.429 18.284 -7.727 1.00 90.50 205 PHE A C 1
ATOM 652 O O . PHE A 1 205 ? -3.636 19.135 -7.345 1.00 90.50 205 PHE A O 1
ATOM 660 N N . PRO A 1 206 ? -5.733 18.485 -7.783 1.00 86.19 206 PRO A N 1
ATOM 661 C CA . PRO A 1 206 ? -6.189 19.841 -7.502 1.00 86.19 206 PRO A CA 1
ATOM 662 C C . PRO A 1 206 ? -5.822 20.249 -6.120 1.00 86.19 206 PRO A C 1
ATOM 663 O O . PRO A 1 206 ? -5.401 21.379 -5.894 1.00 86.19 206 PRO A O 1
ATOM 667 N N . GLU A 1 207 ? -5.960 19.329 -5.192 1.00 84.62 207 GLU A N 1
ATOM 668 C CA . GLU A 1 207 ? -5.716 19.667 -3.820 1.00 84.62 207 GLU A CA 1
ATOM 669 C C . GLU A 1 207 ? -4.286 20.107 -3.583 1.00 84.62 207 GLU A C 1
ATOM 670 O O . GLU A 1 207 ? -4.050 21.042 -2.828 1.00 84.62 207 GLU A O 1
ATOM 676 N N . LYS A 1 208 ? -3.321 19.460 -4.216 1.00 86.62 208 LYS A N 1
ATOM 677 C CA . LYS A 1 208 ? -1.933 19.787 -3.907 1.00 86.62 208 LYS A CA 1
ATOM 678 C C . LYS A 1 208 ? -1.163 20.493 -4.971 1.00 86.62 208 LYS A C 1
ATOM 679 O O . LYS A 1 208 ? 0.046 20.536 -4.920 1.00 86.62 208 LYS A O 1
ATOM 685 N N . SER A 1 209 ? -1.849 21.062 -5.936 1.00 88.88 209 SER A N 1
ATOM 686 C CA . SER A 1 209 ? -1.120 21.642 -7.028 1.00 88.88 209 SER A CA 1
ATOM 687 C C . SER A 1 209 ? -0.211 22.721 -6.520 1.00 88.88 209 SER A C 1
ATOM 688 O O . SER A 1 209 ? 0.951 22.770 -6.884 1.00 88.88 209 SER A O 1
ATOM 691 N N . ALA A 1 210 ? -0.718 23.564 -5.641 1.00 85.94 210 ALA A N 1
ATOM 692 C CA . ALA A 1 210 ? 0.082 24.669 -5.177 1.00 85.94 210 ALA A CA 1
ATOM 693 C C . ALA A 1 210 ? 1.243 24.082 -4.468 1.00 85.94 210 ALA A C 1
ATOM 694 O O . ALA A 1 210 ? 2.376 24.522 -4.623 1.00 85.94 210 ALA A O 1
ATOM 696 N N . ALA A 1 211 ? 0.959 23.068 -3.677 1.00 85.69 211 ALA A N 1
ATOM 697 C CA . ALA A 1 211 ? 2.006 22.469 -2.896 1.00 85.69 211 ALA A CA 1
ATOM 698 C C . ALA A 1 211 ? 3.013 21.867 -3.813 1.00 85.69 211 ALA A C 1
ATOM 699 O O . ALA A 1 211 ? 4.217 21.983 -3.607 1.00 85.69 211 ALA A O 1
ATOM 701 N N . LEU A 1 212 ? 2.518 21.220 -4.846 1.00 87.88 212 LEU A N 1
ATOM 702 C CA . LEU A 1 212 ? 3.413 20.556 -5.743 1.00 87.88 212 LEU A CA 1
ATOM 703 C C . LEU A 1 212 ? 4.293 21.578 -6.388 1.00 87.88 212 LEU A C 1
ATOM 704 O O . LEU A 1 212 ? 5.498 21.380 -6.527 1.00 87.88 212 LEU A O 1
ATOM 709 N N . MET A 1 213 ? 3.701 22.704 -6.738 1.00 89.38 213 MET A N 1
ATOM 710 C CA . MET A 1 213 ? 4.467 23.723 -7.401 1.00 89.38 213 MET A CA 1
ATOM 711 C C . MET A 1 213 ? 5.564 24.153 -6.477 1.00 89.38 213 MET A C 1
ATOM 712 O O . MET A 1 213 ? 6.700 24.334 -6.903 1.00 89.38 213 MET A O 1
ATOM 717 N N . TYR A 1 214 ? 5.244 24.296 -5.200 1.00 87.50 214 TYR A N 1
ATOM 718 C CA . TYR A 1 214 ? 6.242 24.815 -4.291 1.00 87.50 214 TYR A CA 1
ATOM 719 C C . TYR A 1 214 ? 7.438 23.901 -4.220 1.00 87.50 214 TYR A C 1
ATOM 720 O O . TYR A 1 214 ? 8.571 24.368 -4.222 1.00 87.50 214 TYR A O 1
ATOM 729 N N . HIS A 1 215 ? 7.203 22.599 -4.170 1.00 87.38 215 HIS A N 1
ATOM 730 C CA . HIS A 1 215 ? 8.332 21.711 -4.005 1.00 87.38 215 HIS A CA 1
ATOM 731 C C . HIS A 1 215 ? 9.245 21.816 -5.169 1.00 87.38 215 HIS A C 1
ATOM 732 O O . HIS A 1 215 ? 10.449 21.932 -5.023 1.00 87.38 215 HIS A O 1
ATOM 739 N N . LEU A 1 216 ? 8.663 21.793 -6.346 1.00 89.06 216 LEU A N 1
ATOM 740 C CA . LEU A 1 216 ? 9.481 21.805 -7.523 1.00 89.06 216 LEU A CA 1
ATOM 741 C C . LEU A 1 216 ? 10.230 23.099 -7.589 1.00 89.06 216 LEU A C 1
ATOM 742 O O . LEU A 1 216 ? 11.359 23.146 -8.011 1.00 89.06 216 LEU A O 1
ATOM 747 N N . GLY A 1 217 ? 9.569 24.183 -7.237 1.00 86.75 217 GLY A N 1
ATOM 748 C CA . GLY A 1 217 ? 10.229 25.458 -7.363 1.00 86.75 217 GLY A CA 1
ATOM 749 C C . GLY A 1 217 ? 11.391 25.460 -6.420 1.00 86.75 217 GLY A C 1
ATOM 750 O O . GLY A 1 217 ? 12.499 25.877 -6.753 1.00 86.75 217 GLY A O 1
ATOM 751 N N . ALA A 1 218 ? 11.140 24.950 -5.231 1.00 86.62 218 ALA A N 1
ATOM 752 C CA . ALA A 1 218 ? 12.178 24.936 -4.257 1.00 86.62 218 ALA A CA 1
ATOM 753 C C . ALA A 1 218 ? 13.244 24.066 -4.831 1.00 86.62 218 ALA A C 1
ATOM 754 O O . ALA A 1 218 ? 14.415 24.362 -4.676 1.00 86.62 218 ALA A O 1
ATOM 756 N N . ASN A 1 219 ? 12.842 22.967 -5.450 1.00 90.62 219 ASN A N 1
ATOM 757 C CA . ASN A 1 219 ? 13.794 22.039 -6.025 1.00 90.62 219 ASN A CA 1
ATOM 758 C C . ASN A 1 219 ? 14.001 22.276 -7.492 1.00 90.62 219 ASN A C 1
ATOM 759 O O . ASN A 1 219 ? 13.447 21.547 -8.311 1.00 90.62 219 ASN A O 1
ATOM 764 N N . PRO A 1 220 ? 14.855 23.231 -7.850 1.00 89.75 220 PRO A N 1
ATOM 765 C CA . PRO A 1 220 ? 14.946 23.514 -9.279 1.00 89.75 220 PRO A CA 1
ATOM 766 C C . PRO A 1 220 ? 15.437 22.302 -10.026 1.00 89.75 220 PRO A C 1
ATOM 767 O O . PRO A 1 220 ? 14.955 22.005 -11.116 1.00 89.75 220 PRO A O 1
ATOM 771 N N . GLU A 1 221 ? 16.394 21.600 -9.445 1.00 91.75 221 GLU A N 1
ATOM 772 C CA . GLU A 1 221 ? 16.922 20.410 -10.076 1.00 91.75 221 GLU A CA 1
ATOM 773 C C . GLU A 1 221 ? 15.862 19.329 -10.234 1.00 91.75 221 GLU A C 1
ATOM 774 O O . GLU A 1 221 ? 15.837 18.652 -11.253 1.00 91.75 221 GLU A O 1
ATOM 780 N N . LYS A 1 222 ? 14.977 19.169 -9.253 1.00 89.06 222 LYS A N 1
ATOM 781 C CA . LYS A 1 222 ? 14.007 18.072 -9.309 1.00 89.06 222 LYS A CA 1
ATOM 782 C C . LYS A 1 222 ? 13.075 18.126 -10.502 1.00 89.06 222 LYS A C 1
ATOM 783 O O . LYS A 1 222 ? 12.814 17.114 -11.125 1.00 89.06 222 LYS A O 1
ATOM 789 N N . ALA A 1 223 ? 12.559 19.303 -10.816 1.00 89.38 223 ALA A N 1
ATOM 790 C CA . ALA A 1 223 ? 11.620 19.414 -11.918 1.00 89.38 223 ALA A CA 1
ATOM 791 C C . ALA A 1 223 ? 12.261 19.071 -13.248 1.00 89.38 223 ALA A C 1
ATOM 792 O O . ALA A 1 223 ? 11.672 18.385 -14.072 1.00 89.38 223 ALA A O 1
ATOM 794 N N . ARG A 1 224 ? 13.467 19.561 -13.476 1.00 91.75 224 ARG A N 1
ATOM 795 C CA . ARG A 1 224 ? 14.179 19.203 -14.686 1.00 91.75 224 ARG A CA 1
ATOM 796 C C . ARG A 1 224 ? 14.477 17.733 -14.618 1.00 91.75 224 ARG A C 1
ATOM 797 O O . ARG A 1 224 ? 14.522 17.050 -15.630 1.00 91.75 224 ARG A O 1
ATOM 805 N N . GLN A 1 225 ? 14.754 17.254 -13.414 1.00 91.94 225 GLN A N 1
ATOM 806 C CA . GLN A 1 225 ? 15.079 15.856 -13.243 1.00 91.94 225 GLN A CA 1
ATOM 807 C C . GLN A 1 225 ? 13.869 15.090 -13.704 1.00 91.94 225 GLN A C 1
ATOM 808 O O . GLN A 1 225 ? 13.986 14.070 -14.377 1.00 91.94 225 GLN A O 1
ATOM 814 N N . LEU A 1 226 ? 12.694 15.607 -13.383 1.00 89.88 226 LEU A N 1
ATOM 815 C CA . LEU A 1 226 ? 11.487 14.951 -13.823 1.00 89.88 226 LEU A CA 1
ATOM 816 C C . LEU A 1 226 ? 11.478 14.929 -15.338 1.00 89.88 226 LEU A C 1
ATOM 817 O O . LEU A 1 226 ? 11.096 13.931 -15.945 1.00 89.88 226 LEU A O 1
ATOM 822 N N . LEU A 1 227 ? 11.882 16.036 -15.944 1.00 89.62 227 LEU A N 1
ATOM 823 C CA . LEU A 1 227 ? 11.821 16.135 -17.393 1.00 89.62 227 LEU A CA 1
ATOM 824 C C . LEU A 1 227 ? 12.830 15.241 -18.040 1.00 89.62 227 LEU A C 1
ATOM 825 O O . LEU A 1 227 ? 12.497 14.471 -18.940 1.00 89.62 227 LEU A O 1
ATOM 830 N N . ALA A 1 228 ? 14.073 15.350 -17.599 1.00 92.62 228 ALA A N 1
ATOM 831 C CA . ALA A 1 228 ? 15.127 14.575 -18.214 1.00 92.62 228 ALA A CA 1
ATOM 832 C C . ALA A 1 228 ? 14.823 13.105 -18.125 1.00 92.62 228 ALA A C 1
ATOM 833 O O . ALA A 1 228 ? 15.035 12.372 -19.086 1.00 92.62 228 ALA A O 1
ATOM 835 N N . MET A 1 229 ? 14.317 12.657 -16.984 1.00 92.38 229 MET A N 1
ATOM 836 C CA . MET A 1 229 ? 14.124 11.223 -16.830 1.00 92.38 229 MET A CA 1
ATOM 837 C C . MET A 1 229 ? 12.730 10.731 -16.566 1.00 92.38 229 MET A C 1
ATOM 838 O O . MET A 1 229 ? 12.087 11.169 -15.616 1.00 92.38 229 MET A O 1
ATOM 843 N N . ASP A 1 230 ? 12.260 9.815 -17.398 1.00 91.38 230 ASP A N 1
ATOM 844 C CA . ASP A 1 230 ? 10.974 9.184 -17.144 1.00 91.38 230 ASP A CA 1
ATOM 845 C C . ASP A 1 230 ? 9.879 10.113 -16.763 1.00 91.38 230 ASP A C 1
ATOM 846 O O . ASP A 1 230 ? 9.369 10.046 -15.662 1.00 91.38 230 ASP A O 1
ATOM 851 N N . GLY A 1 231 ? 9.519 10.985 -17.676 1.00 85.62 231 GLY A N 1
ATOM 852 C CA . GLY A 1 231 ? 8.510 11.953 -17.362 1.00 85.62 231 GLY A CA 1
ATOM 853 C C . GLY A 1 231 ? 7.277 11.188 -16.947 1.00 85.62 231 GLY A C 1
ATOM 854 O O . GLY A 1 231 ? 6.562 11.622 -16.055 1.00 85.62 231 GLY A O 1
ATOM 855 N N . GLN A 1 232 ? 7.008 10.057 -17.581 1.00 90.50 232 GLN A N 1
ATOM 856 C CA . GLN A 1 232 ? 5.794 9.364 -17.245 1.00 90.50 232 GLN A CA 1
ATOM 857 C C . GLN A 1 232 ? 5.878 9.011 -15.781 1.00 90.50 232 GLN A C 1
ATOM 858 O O . GLN A 1 232 ? 4.969 9.290 -15.001 1.00 90.50 232 GLN A O 1
ATOM 864 N N . SER A 1 233 ? 7.011 8.470 -15.383 1.00 91.19 233 SER A N 1
ATOM 865 C CA . SER A 1 233 ? 7.189 8.127 -13.995 1.00 91.19 233 SER A CA 1
ATOM 866 C C . SER A 1 233 ? 7.250 9.343 -13.151 1.00 91.19 233 SER A C 1
ATOM 867 O O . SER A 1 233 ? 6.931 9.305 -11.999 1.00 91.19 233 SER A O 1
ATOM 870 N N . ALA A 1 234 ? 7.764 10.414 -13.699 1.00 90.25 234 ALA A N 1
ATOM 871 C CA . ALA A 1 234 ? 7.938 11.595 -12.901 1.00 90.25 234 ALA A CA 1
ATOM 872 C C . ALA A 1 234 ? 6.613 12.095 -12.406 1.00 90.25 234 ALA A C 1
ATOM 873 O O . ALA A 1 234 ? 6.489 12.522 -11.272 1.00 90.25 234 ALA A O 1
ATOM 875 N N . LEU A 1 235 ? 5.619 12.067 -13.268 1.00 90.19 235 LEU A N 1
ATOM 876 C CA . LEU A 1 235 ? 4.306 12.486 -12.859 1.00 90.19 235 LEU A CA 1
ATOM 877 C C . LEU A 1 235 ? 3.855 11.512 -11.815 1.00 90.19 235 LEU A C 1
ATOM 878 O O . LEU A 1 235 ? 3.131 11.849 -10.886 1.00 90.19 235 LEU A O 1
ATOM 883 N N . ILE A 1 236 ? 4.227 10.261 -12.003 1.00 91.38 236 ILE A N 1
ATOM 884 C CA . ILE A 1 236 ? 3.884 9.265 -11.015 1.00 91.38 236 ILE A CA 1
ATOM 885 C C . ILE A 1 236 ? 4.545 9.614 -9.706 1.00 91.38 236 ILE A C 1
ATOM 886 O O . ILE A 1 236 ? 3.927 9.581 -8.643 1.00 91.38 236 ILE A O 1
ATOM 891 N N . GLU A 1 237 ? 5.795 10.012 -9.783 1.00 89.88 237 GLU A N 1
ATOM 892 C CA . GLU A 1 237 ? 6.487 10.405 -8.591 1.00 89.88 237 GLU A CA 1
ATOM 893 C C . GLU A 1 237 ? 5.840 11.662 -8.066 1.00 89.88 237 GLU A C 1
ATOM 894 O O . GLU A 1 237 ? 6.004 11.987 -6.916 1.00 89.88 237 GLU A O 1
ATOM 900 N N . LEU A 1 238 ? 5.147 12.407 -8.915 1.00 88.94 238 LEU A N 1
ATOM 901 C CA . LEU A 1 238 ? 4.586 13.677 -8.486 1.00 88.94 238 LEU A CA 1
ATOM 902 C C . LEU A 1 238 ? 3.610 13.490 -7.369 1.00 88.94 238 LEU A C 1
ATOM 903 O O . LEU A 1 238 ? 3.485 14.336 -6.511 1.00 88.94 238 LEU A O 1
ATOM 908 N N . THR A 1 239 ? 2.848 12.421 -7.421 1.00 89.06 239 THR A N 1
ATOM 909 C CA . THR A 1 239 ? 1.955 12.144 -6.323 1.00 89.06 239 THR A CA 1
ATOM 910 C C . THR A 1 239 ? 2.761 11.896 -5.095 1.00 89.06 239 THR A C 1
ATOM 911 O O . THR A 1 239 ? 2.432 12.326 -4.008 1.00 89.06 239 THR A O 1
ATOM 915 N N . ARG A 1 240 ? 3.832 11.155 -5.264 1.00 88.25 240 ARG A N 1
ATOM 916 C CA . ARG A 1 240 ? 4.644 10.832 -4.126 1.00 88.25 240 ARG A CA 1
ATOM 917 C C . ARG A 1 240 ? 5.161 12.149 -3.654 1.00 88.25 240 ARG A C 1
ATOM 918 O O . ARG A 1 240 ? 5.242 12.410 -2.461 1.00 88.25 240 ARG A O 1
ATOM 926 N N . LEU A 1 241 ? 5.449 12.975 -4.640 1.00 86.69 241 LEU A N 1
ATOM 927 C CA . LEU A 1 241 ? 5.891 14.281 -4.322 1.00 86.69 241 LEU A CA 1
ATOM 928 C C . LEU A 1 241 ? 4.689 14.910 -3.738 1.00 86.69 241 LEU A C 1
ATOM 929 O O . LEU A 1 241 ? 4.776 15.749 -2.850 1.00 86.69 241 LEU A O 1
ATOM 934 N N . SER A 1 242 ? 3.548 14.557 -4.290 1.00 83.50 242 SER A N 1
ATOM 935 C CA . SER A 1 242 ? 2.341 15.156 -3.825 1.00 83.50 242 SER A CA 1
ATOM 936 C C . SER A 1 242 ? 2.042 14.437 -2.555 1.00 83.50 242 SER A C 1
ATOM 937 O O . SER A 1 242 ? 0.916 14.460 -2.073 1.00 83.50 242 SER A O 1
ATOM 940 N N . GLU A 1 243 ? 3.045 13.771 -2.003 1.00 82.12 243 GLU A N 1
ATOM 941 C CA . GLU A 1 243 ? 2.767 12.959 -0.829 1.00 82.12 243 GLU A CA 1
ATOM 942 C C . GLU A 1 243 ? 3.691 13.181 0.366 1.00 82.12 243 GLU A C 1
ATOM 943 O O . GLU A 1 243 ? 3.304 13.860 1.317 1.00 82.12 243 GLU A O 1
ATOM 949 N N . ARG A 1 244 ? 4.897 12.619 0.334 1.00 78.69 244 ARG A N 1
ATOM 950 C CA . ARG A 1 244 ? 5.788 12.723 1.490 1.00 78.69 244 ARG A CA 1
ATOM 951 C C . ARG A 1 244 ? 5.711 14.131 2.010 1.00 78.69 244 ARG A C 1
ATOM 952 O O . 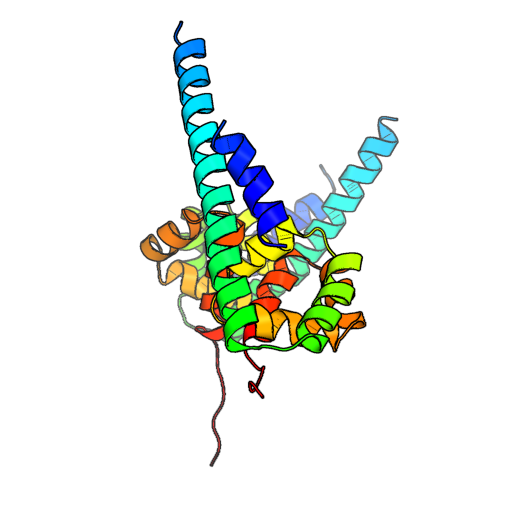ARG A 1 244 ? 5.834 14.364 3.211 1.00 78.69 244 ARG A O 1
ATOM 960 N N . LEU A 1 245 ? 5.490 15.075 1.106 1.00 76.94 245 LEU A N 1
ATOM 961 C CA . LEU A 1 245 ? 5.348 16.453 1.514 1.00 76.94 245 LEU A CA 1
ATOM 962 C C . LEU A 1 245 ? 4.590 16.523 2.805 1.00 76.94 245 LEU A C 1
ATOM 963 O O . LEU A 1 245 ? 3.424 16.140 2.872 1.00 76.94 245 LEU A O 1
ATOM 968 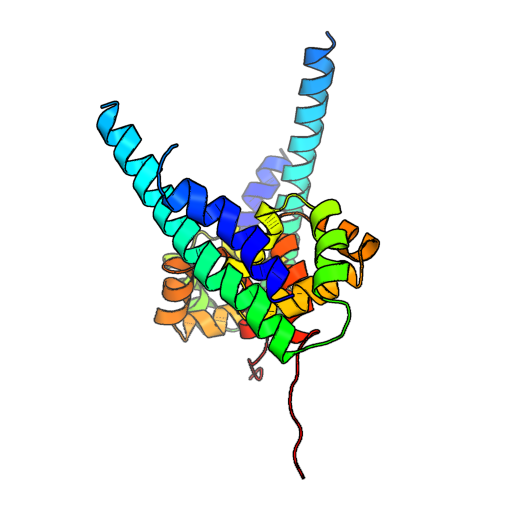N N . THR A 1 246 ? 5.234 17.064 3.829 1.00 66.31 246 THR A N 1
ATOM 969 C CA . THR A 1 246 ? 4.574 17.240 5.105 1.00 66.31 246 THR A CA 1
ATOM 970 C C . THR A 1 246 ? 4.001 18.632 5.180 1.00 66.31 246 THR A C 1
ATOM 971 O O . THR A 1 246 ? 4.191 19.335 6.167 1.00 66.31 246 THR A O 1
ATOM 975 N N . LEU A 1 247 ? 3.319 19.047 4.129 1.00 61.41 247 LEU A N 1
ATOM 976 C CA . LEU A 1 247 ? 2.682 20.354 4.121 1.00 61.41 247 LEU A CA 1
ATOM 977 C C . LEU A 1 247 ? 3.634 21.459 4.485 1.00 6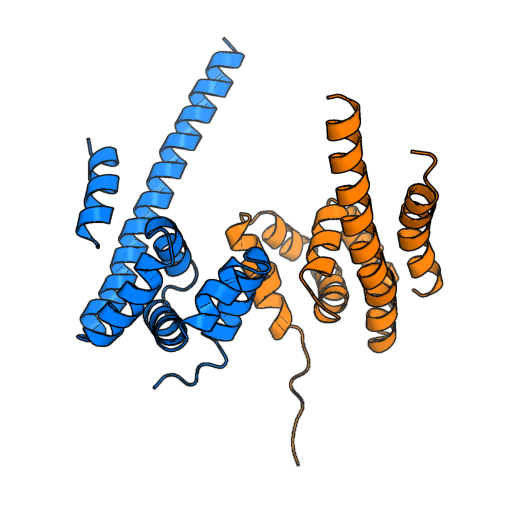1.41 247 LEU A C 1
ATOM 978 O O . LEU A 1 247 ? 4.764 21.496 4.008 1.00 61.41 247 LEU A O 1
ATOM 983 N N . LYS A 1 248 ? 3.172 22.369 5.333 1.00 55.06 248 LYS A N 1
ATOM 984 C CA . LYS A 1 248 ? 4.008 23.477 5.757 1.00 55.06 248 LYS A CA 1
ATOM 985 C C . LYS A 1 248 ? 5.371 22.962 6.169 1.00 55.06 248 LYS A C 1
ATOM 986 O O . LYS A 1 248 ? 5.488 21.860 6.697 1.00 55.06 248 LYS A O 1
ATOM 992 N N . GLU B 1 69 ? 6.865 -19.480 -11.003 1.00 58.50 69 GLU B N 1
ATOM 993 C CA . GLU B 1 69 ? 7.170 -18.156 -11.484 1.00 58.50 69 GLU B CA 1
ATOM 994 C C . GLU B 1 69 ? 8.563 -18.222 -12.081 1.00 58.50 69 GLU B C 1
ATOM 995 O O . GLU B 1 69 ? 8.794 -17.730 -13.161 1.00 58.50 69 GLU B O 1
ATOM 1001 N N . ARG B 1 70 ? 9.481 -18.931 -11.445 1.00 62.25 70 ARG B N 1
ATOM 1002 C CA . ARG B 1 70 ? 10.829 -18.929 -11.978 1.00 62.25 70 ARG B CA 1
ATOM 1003 C C . ARG B 1 70 ? 10.802 -19.477 -13.397 1.00 62.25 70 ARG B C 1
ATOM 1004 O O . ARG B 1 70 ? 11.481 -18.961 -14.287 1.00 62.25 70 ARG B O 1
ATOM 1012 N N . LYS B 1 71 ? 10.006 -20.511 -13.624 1.00 61.94 71 LYS B N 1
ATOM 1013 C CA . LYS B 1 71 ? 9.885 -21.061 -14.962 1.00 61.94 71 LYS B CA 1
ATOM 1014 C C . LYS B 1 71 ? 9.309 -20.023 -15.914 1.00 61.94 71 LYS B C 1
ATOM 1015 O O . LYS B 1 71 ? 9.767 -19.878 -17.045 1.00 61.94 71 LYS B O 1
ATOM 1021 N N . ARG B 1 72 ? 8.308 -19.287 -15.461 1.00 62.25 72 ARG B N 1
ATOM 1022 C CA . ARG B 1 72 ? 7.683 -18.282 -16.310 1.00 62.25 72 ARG B CA 1
ATOM 1023 C C . ARG B 1 72 ? 8.558 -17.059 -16.533 1.00 62.25 72 ARG B C 1
ATOM 1024 O O . ARG B 1 72 ? 8.299 -16.264 -17.442 1.00 62.25 72 ARG B O 1
ATOM 1032 N N . GLN B 1 73 ? 9.586 -16.894 -15.708 1.00 61.25 73 GLN B N 1
ATOM 1033 C CA . GLN B 1 73 ? 10.516 -15.792 -15.899 1.00 61.25 73 GLN B CA 1
ATOM 1034 C C . GLN B 1 73 ? 11.104 -16.035 -17.237 1.00 61.25 73 GLN B C 1
ATOM 1035 O O . GLN B 1 73 ? 11.212 -15.129 -18.062 1.00 61.25 73 GLN B O 1
ATOM 1041 N N . ARG B 1 74 ? 11.419 -17.292 -17.483 1.00 64.44 74 ARG B N 1
ATOM 1042 C CA . ARG B 1 74 ? 11.974 -17.657 -18.760 1.00 64.44 74 ARG B CA 1
ATOM 1043 C C . ARG B 1 74 ? 11.011 -17.363 -19.882 1.00 64.44 74 ARG B C 1
ATOM 1044 O O . ARG B 1 74 ? 11.441 -16.956 -20.927 1.00 64.44 74 ARG B O 1
ATOM 1052 N N . GLU B 1 75 ? 9.708 -17.545 -19.688 1.00 67.44 75 GLU B N 1
ATOM 1053 C CA . GLU B 1 75 ? 8.819 -17.371 -20.830 1.00 67.44 75 GLU B CA 1
ATOM 1054 C C . GLU B 1 75 ? 8.959 -15.991 -21.409 1.00 67.44 75 GLU B C 1
ATOM 1055 O O . GLU B 1 75 ? 9.200 -15.834 -22.605 1.00 67.44 75 GLU B O 1
ATOM 1061 N N . LEU B 1 76 ? 8.893 -14.988 -20.550 1.00 63.16 76 LEU B N 1
ATOM 1062 C CA . LEU B 1 76 ? 9.056 -13.630 -21.027 1.00 63.16 76 LEU B CA 1
ATOM 1063 C C . LEU B 1 76 ? 10.467 -13.401 -21.520 1.00 63.16 76 LEU B C 1
ATOM 1064 O O . LEU B 1 76 ? 10.685 -12.806 -22.579 1.00 63.16 76 LEU B O 1
ATOM 1069 N N . GLU B 1 77 ? 11.431 -13.923 -20.776 1.00 65.88 77 GLU B N 1
ATOM 1070 C CA . GLU B 1 77 ? 12.816 -13.751 -21.156 1.00 65.88 77 GLU B CA 1
ATOM 1071 C C . GLU B 1 77 ? 13.092 -14.390 -22.482 1.00 65.88 77 GLU B C 1
ATOM 1072 O O . GLU B 1 77 ? 13.803 -13.828 -23.286 1.00 65.88 77 GLU B O 1
ATOM 1078 N N . GLN B 1 78 ? 12.536 -15.566 -22.719 1.00 69.06 78 GLN B N 1
ATOM 1079 C CA . GLN B 1 78 ? 12.846 -16.291 -23.936 1.00 69.06 78 GLN B CA 1
ATOM 1080 C C . GLN B 1 78 ? 12.434 -15.571 -25.189 1.00 69.06 78 GLN B C 1
ATOM 1081 O O . GLN B 1 78 ? 13.195 -15.541 -26.147 1.00 69.06 78 GLN B O 1
ATOM 1087 N N . GLN B 1 79 ? 11.241 -14.992 -25.210 1.00 62.53 79 GLN B N 1
ATOM 1088 C CA . GLN B 1 79 ? 10.817 -14.374 -26.447 1.00 62.53 79 GLN B CA 1
ATOM 1089 C C . GLN B 1 79 ? 11.801 -13.269 -26.681 1.00 62.53 79 GLN B C 1
ATOM 1090 O O . GLN B 1 79 ? 12.327 -13.118 -27.774 1.00 62.53 79 GLN B O 1
ATOM 1096 N N . MET B 1 80 ? 12.096 -12.527 -25.624 1.00 60.62 80 MET B N 1
ATOM 1097 C CA . MET B 1 80 ? 13.025 -11.416 -25.727 1.00 60.62 80 MET B CA 1
ATOM 1098 C C . MET B 1 80 ? 14.427 -11.843 -26.082 1.00 60.62 80 MET B C 1
ATOM 1099 O O . MET B 1 80 ? 15.069 -11.221 -26.907 1.00 60.62 80 MET B O 1
ATOM 1104 N N . GLU B 1 81 ? 14.896 -12.911 -25.461 1.00 66.75 81 GLU B N 1
ATOM 1105 C CA . GLU B 1 81 ? 16.239 -13.387 -25.699 1.00 66.75 81 GLU B CA 1
ATOM 1106 C C . GLU B 1 81 ? 16.338 -13.809 -27.126 1.00 66.75 81 GLU B C 1
ATOM 1107 O O . GLU B 1 81 ? 17.359 -13.644 -27.753 1.00 66.75 81 GLU B O 1
ATOM 1113 N N . ALA B 1 82 ? 15.285 -14.429 -27.623 1.00 66.06 82 ALA B N 1
ATOM 1114 C CA . ALA B 1 82 ? 15.332 -14.920 -28.976 1.00 66.06 82 ALA B CA 1
ATOM 1115 C C . ALA B 1 82 ? 15.503 -13.742 -29.897 1.00 66.06 82 ALA B C 1
ATOM 1116 O O . ALA B 1 82 ? 16.306 -13.778 -30.826 1.00 66.06 82 ALA B O 1
ATOM 1118 N N . VAL B 1 83 ? 14.752 -12.680 -29.655 1.00 61.25 83 VAL B N 1
ATOM 1119 C CA . VAL B 1 83 ? 14.959 -11.490 -30.463 1.00 61.25 83 VAL B CA 1
ATOM 1120 C C . VAL B 1 83 ? 16.316 -10.898 -30.147 1.00 61.25 83 VAL B C 1
ATOM 1121 O O . VAL B 1 83 ? 16.977 -10.339 -31.016 1.00 61.25 83 VAL B O 1
ATOM 1125 N N . LYS B 1 84 ? 16.727 -11.010 -28.897 1.00 61.31 84 LYS B N 1
ATOM 1126 C CA . LYS B 1 84 ? 18.028 -10.523 -28.504 1.00 61.31 84 LYS B CA 1
ATOM 1127 C C . LYS B 1 84 ? 19.065 -11.292 -29.309 1.00 61.31 84 LYS B C 1
ATOM 1128 O O . LYS B 1 84 ? 20.084 -10.728 -29.701 1.00 61.31 84 LYS B O 1
ATOM 1134 N N . ARG B 1 85 ? 18.795 -12.561 -29.603 1.00 68.25 85 ARG B N 1
ATOM 1135 C CA . ARG B 1 85 ? 19.711 -13.362 -30.411 1.00 68.25 85 ARG B CA 1
ATOM 1136 C C . ARG B 1 85 ? 19.874 -12.682 -31.745 1.00 68.25 85 ARG B C 1
ATOM 1137 O O . ARG B 1 85 ? 20.951 -12.718 -32.333 1.00 68.25 85 ARG B O 1
ATOM 1145 N N . GLY B 1 86 ? 18.813 -12.065 -32.244 1.00 60.34 86 GLY B N 1
ATOM 1146 C CA . GLY B 1 86 ? 18.957 -11.300 -33.468 1.00 60.34 86 GLY B CA 1
ATOM 1147 C C . GLY B 1 86 ? 18.480 -11.844 -34.785 1.00 60.34 86 GLY B C 1
ATOM 1148 O O . GLY B 1 86 ? 18.758 -11.255 -35.827 1.00 60.34 86 GLY B O 1
ATOM 1149 N N . GLU B 1 87 ? 17.775 -12.961 -34.776 1.00 67.38 87 GLU B N 1
ATOM 1150 C CA . GLU B 1 87 ? 17.196 -13.432 -36.019 1.00 67.38 87 GLU B CA 1
ATOM 1151 C C . GLU B 1 87 ? 15.934 -12.620 -36.044 1.00 67.38 87 GLU B C 1
ATOM 1152 O O . GLU B 1 87 ? 14.882 -13.085 -35.618 1.00 67.38 87 GLU B O 1
ATOM 1158 N N . LEU B 1 88 ? 16.025 -11.398 -36.540 1.00 67.06 88 LEU B N 1
ATOM 1159 C CA . LEU B 1 88 ? 14.889 -10.488 -36.487 1.00 67.06 88 LEU B CA 1
ATOM 1160 C C . LEU B 1 88 ? 13.705 -10.774 -37.403 1.00 67.06 88 LEU B C 1
ATOM 1161 O O . LEU B 1 88 ? 13.857 -11.463 -38.411 1.00 67.06 88 LEU B O 1
ATOM 1166 N N . ASN B 1 144 ? 20.580 5.659 -45.827 1.00 91.75 144 ASN B N 1
ATOM 1167 C CA . ASN B 1 144 ? 19.368 6.109 -45.142 1.00 91.75 144 ASN B CA 1
ATOM 1168 C C . ASN B 1 144 ? 18.628 4.928 -44.531 1.00 91.75 144 ASN B C 1
ATOM 1169 O O . ASN B 1 144 ? 18.176 4.962 -43.363 1.00 91.75 144 ASN B O 1
ATOM 1174 N N . ALA B 1 145 ? 18.530 3.859 -45.306 1.00 89.00 145 ALA B N 1
ATOM 1175 C CA . ALA B 1 145 ? 17.828 2.697 -44.802 1.00 89.00 145 ALA B CA 1
ATOM 1176 C C . ALA B 1 145 ? 18.577 2.164 -43.604 1.00 89.00 145 ALA B C 1
ATOM 1177 O O . ALA B 1 145 ? 17.959 1.692 -42.676 1.00 89.00 145 ALA B O 1
ATOM 1179 N N . VAL B 1 146 ? 19.900 2.185 -43.651 1.00 89.62 146 VAL B N 1
ATOM 1180 C CA . VAL B 1 146 ? 20.752 1.696 -42.576 1.00 89.62 146 VAL B CA 1
ATOM 1181 C C . VAL B 1 146 ? 20.641 2.550 -41.329 1.00 89.62 146 VAL B C 1
ATOM 1182 O O . VAL B 1 146 ? 20.859 2.068 -40.244 1.00 89.62 146 VAL B O 1
ATOM 1186 N N . ALA B 1 147 ? 20.463 3.848 -41.481 1.00 89.06 147 ALA B N 1
ATOM 1187 C CA . ALA B 1 147 ? 20.247 4.723 -40.343 1.00 89.06 147 ALA B CA 1
ATOM 1188 C C . ALA B 1 147 ? 18.927 4.339 -39.706 1.00 89.06 147 ALA B C 1
ATOM 1189 O O . ALA B 1 147 ? 18.815 4.241 -38.473 1.00 89.06 147 ALA B O 1
ATOM 1191 N N . GLU B 1 148 ? 17.937 4.058 -40.552 1.00 88.94 148 GLU B N 1
ATOM 1192 C CA . GLU B 1 148 ? 16.656 3.629 -40.006 1.00 88.94 148 GLU B CA 1
ATOM 1193 C C . GLU B 1 148 ? 16.924 2.373 -39.227 1.00 88.94 148 GLU B C 1
ATOM 1194 O O . GLU B 1 148 ? 16.459 2.214 -38.089 1.00 88.94 148 GLU B O 1
ATOM 1200 N N . GLN B 1 149 ? 17.759 1.519 -39.788 1.00 87.06 149 GLN B N 1
ATOM 1201 C CA . GLN B 1 149 ? 18.066 0.260 -39.166 1.00 87.06 149 GLN B CA 1
ATOM 1202 C C . GLN B 1 149 ? 18.694 0.400 -37.844 1.00 87.06 149 GLN B C 1
ATOM 1203 O O . GLN B 1 149 ? 18.304 -0.272 -36.928 1.00 87.06 149 GLN B O 1
ATOM 1209 N N . GLY B 1 150 ? 19.672 1.275 -37.741 1.00 86.44 150 GLY B N 1
ATOM 1210 C CA . GLY B 1 150 ? 20.406 1.420 -36.521 1.00 86.44 150 GLY B CA 1
ATOM 1211 C C . GLY B 1 150 ? 19.457 1.916 -35.501 1.00 86.44 150 GLY B C 1
ATOM 1212 O O . GLY B 1 150 ? 19.403 1.367 -34.416 1.00 86.44 150 GLY B O 1
ATOM 1213 N N . ARG B 1 151 ? 18.635 2.890 -35.866 1.00 88.69 151 ARG B N 1
ATOM 1214 C CA . ARG B 1 151 ? 17.806 3.422 -34.818 1.00 88.69 151 ARG B CA 1
ATOM 1215 C C . AR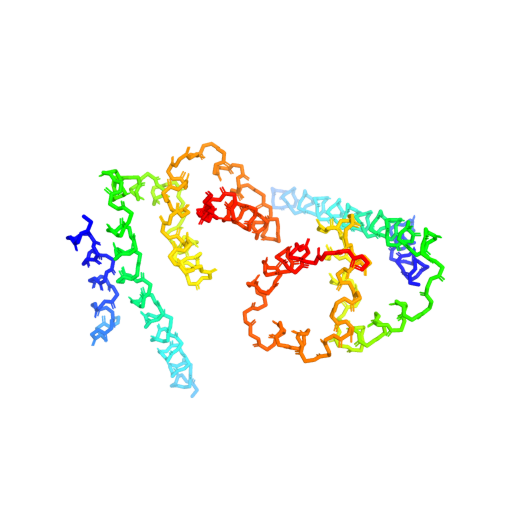G B 1 151 ? 16.944 2.301 -34.315 1.00 88.69 151 ARG B C 1
ATOM 1216 O O . ARG B 1 151 ? 16.984 1.968 -33.121 1.00 88.69 151 ARG B O 1
ATOM 1224 N N . LYS B 1 152 ? 16.335 1.569 -35.236 1.00 86.50 152 LYS B N 1
ATOM 1225 C CA . LYS B 1 152 ? 15.399 0.571 -34.776 1.00 86.50 152 LYS B CA 1
ATOM 1226 C C . LYS B 1 152 ? 16.074 -0.436 -33.906 1.00 86.50 152 LYS B C 1
ATOM 1227 O O . LYS B 1 152 ? 15.656 -0.651 -32.788 1.00 86.50 152 LYS B O 1
ATOM 1233 N N . THR B 1 153 ? 17.203 -0.943 -34.343 1.00 84.81 153 THR B N 1
ATOM 1234 C CA . THR B 1 153 ? 17.838 -2.005 -33.617 1.00 84.81 153 THR B CA 1
ATOM 1235 C C . THR B 1 153 ? 18.266 -1.575 -32.264 1.00 84.81 153 THR B C 1
ATOM 1236 O O . THR B 1 153 ? 18.016 -2.256 -31.305 1.00 84.81 153 THR B O 1
ATOM 1240 N N . GLN B 1 154 ? 18.892 -0.420 -32.172 1.00 85.44 154 GLN B N 1
ATOM 1241 C CA . GLN B 1 154 ? 19.422 -0.044 -30.883 1.00 85.44 154 GLN B CA 1
ATOM 1242 C C . GLN B 1 154 ? 18.295 0.201 -29.931 1.00 85.44 154 GLN B C 1
ATOM 1243 O O . GLN B 1 154 ? 18.371 -0.116 -28.753 1.00 85.44 154 GLN B O 1
ATOM 1249 N N . GLU B 1 155 ? 17.248 0.825 -30.436 1.00 86.62 155 GLU B N 1
ATOM 1250 C CA . GLU B 1 155 ? 16.179 1.166 -29.531 1.00 86.62 155 GLU B CA 1
ATOM 1251 C C . GLU B 1 155 ? 15.561 -0.098 -29.027 1.00 86.62 155 GLU B C 1
ATOM 1252 O O . GLU B 1 155 ? 15.225 -0.214 -27.849 1.00 86.62 155 GLU B O 1
ATOM 1258 N N . PHE B 1 156 ? 15.406 -1.053 -29.926 1.00 84.06 156 PHE B N 1
ATOM 1259 C CA . PHE B 1 156 ? 14.748 -2.279 -29.567 1.00 84.06 156 PHE B CA 1
ATOM 1260 C C . PHE B 1 156 ? 15.576 -2.947 -28.536 1.00 84.06 156 PHE B C 1
ATOM 1261 O O . PHE B 1 156 ? 15.057 -3.488 -27.595 1.00 84.06 156 PHE B O 1
ATOM 1269 N N . THR B 1 157 ? 16.875 -2.918 -28.729 1.00 81.88 157 THR B N 1
ATOM 1270 C CA . THR B 1 157 ? 17.772 -3.579 -27.826 1.00 81.88 157 THR B CA 1
ATOM 1271 C C . THR B 1 157 ? 17.702 -2.961 -26.446 1.00 81.88 157 THR B C 1
ATOM 1272 O O . THR B 1 157 ? 17.714 -3.659 -25.450 1.00 81.88 157 THR B O 1
ATOM 1276 N N . GLN B 1 158 ? 17.646 -1.645 -26.383 1.00 84.56 158 GLN B N 1
ATOM 1277 C CA . GLN B 1 158 ? 17.585 -0.991 -25.105 1.00 84.56 158 GLN B CA 1
ATOM 1278 C C . GLN B 1 158 ? 16.304 -1.380 -24.417 1.00 84.56 158 GLN B C 1
ATOM 1279 O O . GLN B 1 158 ? 16.289 -1.707 -23.224 1.00 84.56 158 GLN B O 1
ATOM 1285 N N . GLN B 1 159 ? 15.230 -1.409 -25.185 1.00 83.12 159 GLN B N 1
ATOM 1286 C CA . GLN B 1 159 ? 13.956 -1.733 -24.599 1.00 83.12 159 GLN B CA 1
ATOM 1287 C C . GLN B 1 159 ? 14.006 -3.124 -24.062 1.00 83.12 159 GLN B C 1
ATOM 1288 O O . GLN B 1 159 ? 13.471 -3.369 -23.014 1.00 83.12 159 GLN B O 1
ATOM 1294 N N . SER B 1 160 ? 14.623 -4.034 -24.790 1.00 80.00 160 SER B N 1
ATOM 1295 C CA . SER B 1 160 ? 14.728 -5.425 -24.393 1.00 80.00 160 SER B CA 1
ATOM 1296 C C . SER B 1 160 ? 15.560 -5.626 -23.162 1.00 80.00 160 SER B C 1
ATOM 1297 O O . SER B 1 160 ? 15.331 -6.546 -22.405 1.00 80.00 160 SER B O 1
ATOM 1300 N N . ALA B 1 161 ? 16.624 -4.858 -23.041 1.00 82.00 161 ALA B N 1
ATOM 1301 C CA . ALA B 1 161 ? 17.471 -4.949 -21.878 1.00 82.00 161 ALA B CA 1
ATOM 1302 C C . ALA B 1 161 ? 16.650 -4.513 -20.699 1.00 82.00 161 ALA B C 1
ATOM 1303 O O . ALA B 1 161 ? 16.717 -5.084 -19.615 1.00 82.00 161 ALA B O 1
ATOM 1305 N N . GLN B 1 162 ? 15.864 -3.475 -20.917 1.00 83.25 162 GLN B N 1
ATOM 1306 C CA . GLN B 1 162 ? 15.029 -3.011 -19.839 1.00 83.25 162 GLN B CA 1
ATOM 1307 C C . GLN B 1 162 ? 14.062 -4.099 -19.474 1.00 83.25 162 GLN B C 1
ATOM 1308 O O . GLN B 1 162 ? 13.785 -4.330 -18.298 1.00 83.25 162 GLN B O 1
ATOM 1314 N N . TYR B 1 163 ? 13.540 -4.769 -20.481 1.00 81.19 163 TYR B N 1
ATOM 1315 C CA . TYR B 1 163 ? 12.558 -5.792 -20.255 1.00 81.19 163 TYR B CA 1
ATOM 1316 C C . TYR B 1 163 ? 13.150 -6.903 -19.469 1.00 81.19 163 TYR B C 1
ATOM 1317 O O . TYR B 1 163 ? 12.461 -7.514 -18.696 1.00 81.19 163 TYR B O 1
ATOM 1326 N N . VAL B 1 164 ? 14.390 -7.245 -19.751 1.00 78.25 164 VAL B N 1
ATOM 1327 C CA . VAL B 1 164 ? 15.055 -8.281 -18.996 1.00 78.25 164 VAL B CA 1
ATOM 1328 C C . VAL B 1 164 ? 15.321 -7.889 -17.560 1.00 78.25 164 VAL B C 1
ATOM 1329 O O . VAL B 1 164 ? 15.161 -8.703 -16.656 1.00 78.25 164 VAL B O 1
ATOM 1333 N N . GLU B 1 165 ? 15.732 -6.647 -17.348 1.00 84.38 165 GLU B N 1
ATOM 1334 C CA . GLU B 1 165 ? 15.983 -6.214 -16.005 1.00 84.38 165 GLU B CA 1
ATOM 1335 C C . GLU B 1 165 ? 14.660 -6.494 -15.404 1.00 84.38 165 GLU B C 1
ATOM 1336 O O . GLU B 1 165 ? 14.547 -7.101 -14.335 1.00 84.38 165 GLU B O 1
ATOM 1342 N N . ALA B 1 166 ? 13.642 -6.067 -16.119 1.00 86.81 166 ALA B N 1
ATOM 1343 C CA . ALA B 1 166 ? 12.316 -6.255 -15.630 1.00 86.81 166 ALA B CA 1
ATOM 1344 C C . ALA B 1 166 ? 11.920 -7.699 -15.564 1.00 86.81 166 ALA B C 1
ATOM 1345 O O . ALA B 1 166 ? 11.233 -8.074 -14.666 1.00 86.81 166 ALA B O 1
ATOM 1347 N N . ALA B 1 167 ? 12.300 -8.511 -16.536 1.00 83.69 167 ALA B N 1
ATOM 1348 C CA . ALA B 1 167 ? 11.801 -9.879 -16.557 1.00 83.69 167 ALA B CA 1
ATOM 1349 C C . ALA B 1 167 ? 12.261 -10.606 -15.349 1.00 83.69 167 ALA B C 1
ATOM 1350 O O . ALA B 1 167 ? 11.490 -11.267 -14.657 1.00 83.69 167 ALA B O 1
ATOM 1352 N N . ARG B 1 168 ? 13.536 -10.449 -15.077 1.00 82.25 168 ARG B N 1
ATOM 1353 C CA . ARG B 1 168 ? 14.066 -11.107 -13.934 1.00 82.25 168 ARG B CA 1
ATOM 1354 C C . ARG B 1 168 ? 13.371 -10.474 -12.781 1.00 82.25 168 ARG B C 1
ATOM 1355 O O . ARG B 1 168 ? 12.906 -11.158 -11.900 1.00 82.25 168 ARG B O 1
ATOM 1363 N N . LYS B 1 169 ? 13.256 -9.157 -12.808 1.00 85.50 169 LYS B N 1
ATOM 1364 C CA . LYS B 1 169 ? 12.678 -8.476 -11.673 1.00 85.50 169 LYS B CA 1
ATOM 1365 C C . LYS B 1 169 ? 11.250 -8.870 -11.492 1.00 85.50 169 LYS B C 1
ATOM 1366 O O . LYS B 1 169 ? 10.810 -9.082 -10.373 1.00 85.50 169 LYS B O 1
ATOM 1372 N N . HIS B 1 170 ? 10.521 -9.009 -12.583 1.00 87.12 170 HIS B N 1
ATOM 1373 C CA . HIS B 1 170 ? 9.118 -9.269 -12.466 1.00 87.12 170 HIS B CA 1
ATOM 1374 C C . HIS B 1 170 ? 9.054 -10.549 -11.740 1.00 87.12 170 HIS B C 1
ATOM 1375 O O . HIS B 1 170 ? 8.358 -10.692 -10.741 1.00 87.12 170 HIS B O 1
ATOM 1382 N N . TYR B 1 171 ? 9.848 -11.483 -12.210 1.00 83.62 171 TYR B N 1
ATOM 1383 C CA . TYR B 1 171 ? 9.833 -12.769 -11.579 1.00 83.62 171 TYR B CA 1
ATOM 1384 C C . TYR B 1 171 ? 10.437 -12.845 -10.187 1.00 83.62 171 TYR B C 1
ATOM 1385 O O . TYR B 1 171 ? 9.859 -13.453 -9.293 1.00 83.62 171 TYR B O 1
ATOM 1394 N N . ASP B 1 172 ? 11.578 -12.205 -9.987 1.00 81.19 172 ASP B N 1
ATOM 1395 C CA . ASP B 1 172 ? 12.256 -12.277 -8.698 1.00 81.19 172 ASP B CA 1
ATOM 1396 C C . ASP B 1 172 ? 11.473 -11.629 -7.606 1.00 81.19 172 ASP B C 1
ATOM 1397 O O . ASP B 1 172 ? 11.357 -12.152 -6.510 1.00 81.19 172 ASP B O 1
ATOM 1402 N N . ALA B 1 173 ? 10.945 -10.462 -7.905 1.00 79.88 173 ALA B N 1
ATOM 1403 C CA . ALA B 1 173 ? 10.217 -9.741 -6.899 1.00 79.88 173 ALA B CA 1
ATOM 1404 C C . ALA B 1 173 ? 9.008 -10.554 -6.564 1.00 79.88 173 ALA B C 1
ATOM 1405 O O . ALA B 1 173 ? 8.584 -10.614 -5.423 1.00 79.88 173 ALA B O 1
ATOM 1407 N N . ALA B 1 174 ? 8.423 -11.163 -7.580 1.00 80.88 174 ALA B N 1
ATOM 1408 C CA . ALA B 1 174 ? 7.221 -11.913 -7.350 1.00 80.88 174 ALA B CA 1
ATOM 1409 C C . ALA B 1 174 ? 7.584 -13.017 -6.419 1.00 80.88 174 ALA B C 1
ATOM 1410 O O . ALA B 1 174 ? 6.820 -13.373 -5.537 1.00 80.88 174 ALA B O 1
ATOM 1412 N N . GLU B 1 175 ? 8.754 -13.584 -6.633 1.00 77.69 175 GLU B N 1
ATOM 1413 C CA . GLU B 1 175 ? 9.218 -14.622 -5.745 1.00 77.69 175 GLU B CA 1
ATOM 1414 C C . GLU B 1 175 ? 9.416 -14.046 -4.358 1.00 77.69 175 GLU B C 1
ATOM 1415 O O . GLU B 1 175 ? 9.131 -14.701 -3.366 1.00 77.69 175 GLU B O 1
ATOM 1421 N N . LYS B 1 176 ? 9.913 -12.822 -4.280 1.00 79.06 176 LYS B N 1
ATOM 1422 C CA . LYS B 1 176 ? 10.163 -12.238 -2.983 1.00 79.06 176 LYS B CA 1
ATOM 1423 C C . LYS B 1 176 ? 8.837 -12.162 -2.280 1.00 79.06 176 LYS B C 1
ATOM 1424 O O . LYS B 1 176 ? 8.738 -12.461 -1.096 1.00 79.06 176 LYS B O 1
ATOM 1430 N N . LEU B 1 177 ? 7.788 -11.899 -3.040 1.00 71.75 177 LEU B N 1
ATOM 1431 C CA . LEU B 1 177 ? 6.468 -11.913 -2.449 1.00 71.75 177 LEU B CA 1
ATOM 1432 C C . LEU B 1 177 ? 6.095 -13.338 -2.238 1.00 71.75 177 LEU B C 1
ATOM 1433 O O . LEU B 1 177 ? 5.629 -13.717 -1.167 1.00 71.75 177 LEU B O 1
ATOM 1438 N N . ASN B 1 178 ? 6.263 -14.131 -3.282 1.00 73.81 178 ASN B N 1
ATOM 1439 C CA . ASN B 1 178 ? 5.983 -15.550 -3.178 1.00 73.81 178 ASN B CA 1
ATOM 1440 C C . ASN B 1 178 ? 4.525 -15.822 -2.913 1.00 73.81 178 ASN B C 1
ATOM 1441 O O . ASN B 1 178 ? 4.145 -16.959 -2.647 1.00 73.81 178 ASN B O 1
ATOM 1446 N N . ILE B 1 179 ? 3.693 -14.798 -2.981 1.00 74.69 179 ILE B N 1
ATOM 1447 C CA . ILE B 1 179 ? 2.286 -15.067 -2.846 1.00 74.69 179 ILE B CA 1
ATOM 1448 C C . ILE B 1 179 ? 2.076 -16.165 -3.862 1.00 74.69 179 ILE B C 1
ATOM 1449 O O . ILE B 1 179 ? 2.552 -16.059 -4.989 1.00 74.69 179 ILE B O 1
ATOM 1454 N N . PRO B 1 180 ? 1.363 -17.224 -3.491 1.00 73.62 180 PRO B N 1
ATOM 1455 C CA . PRO B 1 180 ? 1.236 -18.388 -4.386 1.00 73.62 180 PRO B CA 1
ATOM 1456 C C . PRO B 1 180 ? 0.701 -18.197 -5.817 1.00 73.62 180 PRO B C 1
ATOM 1457 O O . PRO B 1 180 ? 1.152 -18.943 -6.680 1.00 73.62 180 PRO B O 1
ATOM 1461 N N . ASP B 1 181 ? -0.116 -17.187 -6.123 1.00 79.50 181 ASP B N 1
ATOM 1462 C CA . ASP B 1 181 ? -0.715 -17.076 -7.481 1.00 79.50 181 ASP B CA 1
ATOM 1463 C C . ASP B 1 181 ? -0.090 -16.101 -8.488 1.00 79.50 181 ASP B C 1
ATOM 1464 O O . ASP B 1 181 ? -0.668 -15.855 -9.543 1.00 79.50 181 ASP B O 1
ATOM 1469 N N . TYR B 1 182 ? 1.061 -15.534 -8.170 1.00 82.56 182 TYR B N 1
ATOM 1470 C CA . TYR B 1 182 ? 1.674 -14.547 -9.052 1.00 82.56 182 TYR B CA 1
ATOM 1471 C C . TYR B 1 182 ? 1.536 -14.915 -10.492 1.00 82.56 182 TYR B C 1
ATOM 1472 O O . TYR B 1 182 ? 0.761 -14.320 -11.234 1.00 82.56 182 TYR B O 1
ATOM 1481 N N . GLN B 1 183 ? 2.297 -15.910 -10.892 1.00 81.81 183 GLN B N 1
ATOM 1482 C CA . GLN B 1 183 ? 2.271 -16.323 -12.266 1.00 81.81 183 GLN B CA 1
ATOM 1483 C C . GLN B 1 183 ? 0.844 -16.521 -12.671 1.00 81.81 183 GLN B C 1
ATOM 1484 O O . GLN B 1 183 ? 0.426 -16.107 -13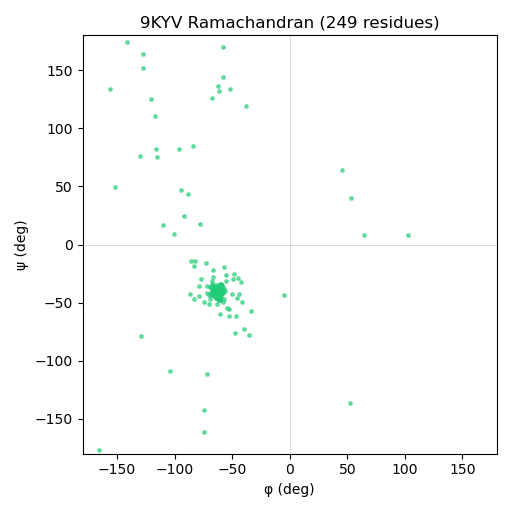.748 1.00 81.81 183 GLN B O 1
ATOM 1490 N N . GLU B 1 184 ? 0.077 -17.146 -11.799 1.00 83.75 184 GLU B N 1
ATOM 1491 C CA . GLU B 1 184 ? -1.278 -17.438 -12.155 1.00 83.75 184 GLU B CA 1
ATOM 1492 C C . GLU B 1 184 ? -1.907 -16.163 -12.615 1.00 83.75 184 GLU B C 1
ATOM 1493 O O . GLU B 1 184 ? -2.326 -16.028 -13.761 1.00 83.75 184 GLU B O 1
ATOM 1499 N N . LYS B 1 185 ? -1.954 -15.201 -11.720 1.00 85.88 185 LYS B N 1
ATOM 1500 C CA . LYS B 1 185 ? -2.610 -13.975 -12.069 1.00 85.88 185 LYS B CA 1
ATOM 1501 C C . LYS B 1 185 ? -1.962 -13.406 -13.304 1.00 85.88 185 LYS B C 1
ATOM 1502 O O . LYS B 1 185 ? -2.638 -12.849 -14.160 1.00 85.88 185 LYS B O 1
ATOM 1508 N N . GLU B 1 186 ? -0.646 -13.524 -13.398 1.00 86.75 186 GLU B N 1
ATOM 1509 C CA . GLU B 1 186 ? 0.029 -12.916 -14.520 1.00 86.75 186 GLU B CA 1
ATOM 1510 C C . GLU B 1 186 ? -0.777 -13.222 -15.727 1.00 86.75 186 GLU B C 1
ATOM 1511 O O . GLU B 1 186 ? -1.011 -12.363 -16.555 1.00 86.75 186 GLU B O 1
ATOM 1517 N N . ASP B 1 187 ? -1.244 -14.448 -15.810 1.00 86.31 187 ASP B N 1
ATOM 1518 C CA . ASP B 1 187 ? -1.977 -14.839 -16.981 1.00 86.31 187 ASP B CA 1
ATOM 1519 C C . ASP B 1 187 ? -3.199 -14.009 -17.064 1.00 86.31 187 ASP B C 1
ATOM 1520 O O . ASP B 1 187 ? -3.552 -13.518 -18.123 1.00 86.31 187 ASP B O 1
ATOM 1525 N N . ALA B 1 188 ? -3.852 -13.822 -15.934 1.00 87.44 188 ALA B N 1
ATOM 1526 C CA . ALA B 1 188 ? -5.109 -13.130 -15.994 1.00 87.44 188 ALA B CA 1
ATOM 1527 C C . ALA B 1 188 ? -4.891 -11.742 -16.529 1.00 87.44 188 ALA B C 1
ATOM 1528 O O . ALA B 1 188 ? -5.600 -11.295 -17.420 1.00 87.44 188 ALA B O 1
ATOM 1530 N N . PHE B 1 189 ? -3.885 -11.069 -16.008 1.00 89.56 189 PHE B N 1
ATOM 1531 C CA . PHE B 1 189 ? -3.610 -9.720 -16.450 1.00 89.56 189 PHE B CA 1
ATOM 1532 C C . PHE B 1 189 ? -3.145 -9.706 -17.869 1.00 89.56 189 PHE B C 1
ATOM 1533 O O . PHE B 1 189 ? -3.472 -8.815 -18.631 1.00 89.56 189 PHE B O 1
ATOM 1541 N N . MET B 1 190 ? -2.333 -10.685 -18.215 1.00 86.81 190 MET B N 1
ATOM 1542 C CA . MET B 1 190 ? -1.773 -10.692 -19.540 1.00 86.81 190 MET B CA 1
ATOM 1543 C C . MET B 1 190 ? -2.904 -10.802 -20.505 1.00 86.81 190 MET B C 1
ATOM 1544 O O . MET B 1 190 ? -2.949 -10.119 -21.510 1.00 86.81 190 MET B O 1
ATOM 1549 N N . GLN B 1 191 ? -3.835 -11.677 -20.194 1.00 89.25 191 GLN B N 1
ATOM 1550 C CA . GLN B 1 191 ? -4.982 -11.817 -21.049 1.00 89.25 191 GLN B CA 1
ATOM 1551 C C . GLN B 1 191 ? -5.769 -10.541 -21.009 1.00 89.25 191 GLN B C 1
ATOM 1552 O O . GLN B 1 191 ? -6.289 -10.084 -22.022 1.00 89.25 191 GLN B O 1
ATOM 1558 N N . LEU B 1 192 ? -5.850 -9.954 -19.835 1.00 89.38 192 LEU B N 1
ATOM 1559 C CA . LEU B 1 192 ? -6.637 -8.763 -19.689 1.00 89.38 192 LEU B CA 1
ATOM 1560 C C . LEU B 1 192 ? -6.102 -7.651 -20.532 1.00 89.38 192 LEU B C 1
ATOM 1561 O O . LEU B 1 192 ? -6.863 -6.911 -21.146 1.00 89.38 192 LEU B O 1
ATOM 1566 N N . VAL B 1 193 ? -4.789 -7.520 -20.587 1.00 87.75 193 VAL B N 1
ATOM 1567 C CA . VAL B 1 193 ? -4.248 -6.368 -21.277 1.00 87.75 193 VAL B CA 1
ATOM 1568 C C . VAL B 1 193 ? -3.199 -6.581 -22.366 1.00 87.75 193 VAL B C 1
ATOM 1569 O O . VAL B 1 193 ? -2.626 -7.656 -22.468 1.00 87.75 193 VAL B O 1
ATOM 1573 N N . PRO B 1 194 ? -2.948 -5.542 -23.217 1.00 88.31 194 PRO B N 1
ATOM 1574 C CA . PRO B 1 194 ? -1.844 -5.769 -24.143 1.00 88.31 194 PRO B CA 1
ATOM 1575 C C . PRO B 1 194 ? -0.624 -5.952 -23.274 1.00 88.31 194 PRO B C 1
ATOM 1576 O O . PRO B 1 194 ? -0.412 -5.167 -22.351 1.00 88.31 194 PRO B O 1
ATOM 1580 N N . PRO B 1 195 ? 0.218 -6.932 -23.592 1.00 82.94 195 PRO B N 1
ATOM 1581 C CA . PRO B 1 195 ? 1.347 -7.235 -22.710 1.00 82.94 195 PRO B CA 1
ATOM 1582 C C . PRO B 1 195 ? 2.260 -6.055 -22.535 1.00 82.94 195 PRO B C 1
ATOM 1583 O O . PRO B 1 195 ? 2.795 -5.856 -21.449 1.00 82.94 195 PRO B O 1
ATOM 1587 N N . ALA B 1 196 ? 2.431 -5.265 -23.578 1.00 84.69 196 ALA B N 1
ATOM 1588 C CA . ALA B 1 196 ? 3.370 -4.165 -23.512 1.00 84.69 196 ALA B CA 1
ATOM 1589 C C . ALA B 1 196 ? 3.018 -3.206 -22.418 1.00 84.69 196 ALA B C 1
ATOM 1590 O O . ALA B 1 196 ? 3.894 -2.688 -21.762 1.00 84.69 196 ALA B O 1
ATOM 1592 N N . VAL B 1 197 ? 1.733 -2.955 -22.237 1.00 88.25 197 VAL B N 1
ATOM 1593 C CA . VAL B 1 197 ? 1.312 -2.002 -21.238 1.00 88.25 197 VAL B CA 1
ATOM 1594 C C . VAL B 1 197 ? 1.918 -2.414 -19.937 1.00 88.25 197 VAL B C 1
ATOM 1595 O O . VAL B 1 197 ? 2.625 -1.652 -19.303 1.00 88.25 197 VAL B O 1
ATOM 1599 N N . GLY B 1 198 ? 1.666 -3.648 -19.555 1.00 87.38 198 GLY B N 1
ATOM 1600 C CA . GLY B 1 198 ? 2.161 -4.123 -18.288 1.00 87.38 198 GLY B CA 1
ATOM 1601 C C . GLY B 1 198 ? 3.657 -4.104 -18.274 1.00 87.38 198 GLY B C 1
ATOM 1602 O O . GLY B 1 198 ? 4.273 -3.826 -17.267 1.00 87.38 198 GLY B O 1
ATOM 1603 N N . ALA B 1 199 ? 4.253 -4.458 -19.393 1.00 87.25 199 ALA B N 1
ATOM 1604 C CA . ALA B 1 199 ? 5.691 -4.509 -19.446 1.00 87.25 199 ALA B CA 1
ATOM 1605 C C . ALA B 1 199 ? 6.222 -3.129 -19.222 1.00 87.25 199 ALA B C 1
ATOM 1606 O O . ALA B 1 199 ? 7.211 -2.933 -18.531 1.00 87.25 199 ALA B O 1
ATOM 1608 N N . ASP B 1 200 ? 5.571 -2.158 -19.832 1.00 89.69 200 ASP B N 1
ATOM 1609 C CA . ASP B 1 200 ? 6.011 -0.795 -19.688 1.00 89.69 200 ASP B CA 1
ATOM 1610 C C . ASP B 1 200 ? 5.853 -0.474 -18.249 1.00 89.69 200 ASP B C 1
ATOM 1611 O O . ASP B 1 200 ? 6.677 0.188 -17.670 1.00 89.69 200 ASP B O 1
ATOM 1616 N N . ILE B 1 201 ? 4.779 -0.965 -17.661 1.00 90.25 201 ILE B N 1
ATOM 1617 C CA . ILE B 1 201 ? 4.516 -0.665 -16.279 1.00 90.25 201 ILE B CA 1
ATOM 1618 C C . ILE B 1 201 ? 5.659 -1.209 -15.473 1.00 90.25 201 ILE B C 1
ATOM 1619 O O . ILE B 1 201 ? 6.116 -0.589 -14.529 1.00 90.25 201 ILE B O 1
ATOM 1624 N N . MET B 1 202 ? 6.131 -2.376 -15.857 1.00 90.31 202 MET B N 1
ATOM 1625 C CA . MET B 1 202 ? 7.223 -2.942 -15.138 1.00 90.31 202 MET B CA 1
ATOM 1626 C C . MET B 1 202 ? 8.381 -1.983 -15.280 1.00 90.31 202 MET B C 1
ATOM 1627 O O . MET B 1 202 ? 9.071 -1.701 -14.309 1.00 90.31 202 MET B O 1
ATOM 1632 N N . ARG B 1 203 ? 8.579 -1.441 -16.473 1.00 90.94 203 ARG B N 1
ATOM 1633 C CA . ARG B 1 203 ? 9.723 -0.578 -16.693 1.00 90.94 203 ARG B CA 1
ATOM 1634 C C . ARG B 1 203 ? 9.553 0.565 -15.776 1.00 90.94 203 ARG B C 1
ATOM 1635 O O . ARG B 1 203 ? 10.481 1.014 -15.118 1.00 90.94 203 ARG B O 1
ATOM 1643 N N . LEU B 1 204 ? 8.339 1.044 -15.731 1.00 91.25 204 LEU B N 1
ATOM 1644 C CA . LEU B 1 204 ? 8.128 2.211 -14.947 1.00 91.25 204 LEU B CA 1
ATOM 1645 C C . LEU B 1 204 ? 7.731 1.838 -13.544 1.00 91.25 204 LEU B C 1
ATOM 1646 O O . LEU B 1 204 ? 7.118 2.632 -12.842 1.00 91.25 204 LEU B O 1
ATOM 1651 N N . PHE B 1 205 ? 8.106 0.646 -13.111 1.00 90.50 205 PHE B N 1
ATOM 1652 C CA . PHE B 1 205 ? 7.833 0.284 -11.723 1.00 90.50 205 PHE B CA 1
ATOM 1653 C C . PHE B 1 205 ? 8.772 -0.786 -11.205 1.00 90.50 205 PHE B C 1
ATOM 1654 O O . PHE B 1 205 ? 8.998 -1.787 -11.864 1.00 90.50 205 PHE B O 1
ATOM 1662 N N . PRO B 1 206 ? 9.306 -0.586 -10.000 1.00 86.19 206 PRO B N 1
ATOM 1663 C CA . PRO B 1 206 ? 10.280 -1.547 -9.488 1.00 86.19 206 PRO B CA 1
ATOM 1664 C C . PRO B 1 206 ? 9.567 -2.785 -9.065 1.00 86.19 206 PRO B C 1
ATOM 1665 O O . PRO B 1 206 ? 8.605 -3.182 -9.695 1.00 86.19 206 PRO B O 1
ATOM 1669 N N . GLU B 1 207 ? 10.014 -3.398 -7.989 1.00 84.62 207 GLU B N 1
ATOM 1670 C CA . GLU B 1 207 ? 9.292 -4.538 -7.488 1.00 84.62 207 GLU B CA 1
ATOM 1671 C C . GLU B 1 207 ? 7.885 -4.078 -7.428 1.00 84.62 207 GLU B C 1
ATOM 1672 O O . GLU B 1 207 ? 6.942 -4.855 -7.573 1.00 84.62 207 GLU B O 1
ATOM 1678 N N . LYS B 1 208 ? 7.739 -2.788 -7.218 1.00 86.62 208 LYS B N 1
ATOM 1679 C CA . LYS B 1 208 ? 6.440 -2.229 -7.179 1.00 86.62 208 LYS B CA 1
ATOM 1680 C C . LYS B 1 208 ? 5.684 -2.877 -8.279 1.00 86.62 208 LYS B C 1
ATOM 1681 O O . LYS B 1 208 ? 4.579 -3.362 -8.094 1.00 86.62 208 LYS B O 1
ATOM 1687 N N . SER B 1 209 ? 6.281 -2.895 -9.450 1.00 88.88 209 SER B N 1
ATOM 1688 C CA . SER B 1 209 ? 5.561 -3.429 -10.576 1.00 88.88 209 SER B CA 1
ATOM 1689 C C . SER B 1 209 ? 4.928 -4.757 -10.217 1.00 88.88 209 SER B C 1
ATOM 1690 O O . SER B 1 209 ? 3.706 -4.872 -10.141 1.00 88.88 209 SER B O 1
ATOM 1693 N N . ALA B 1 210 ? 5.712 -5.821 -10.154 1.00 85.94 210 ALA B N 1
ATOM 1694 C CA . ALA B 1 210 ? 5.127 -7.162 -10.002 1.00 85.94 210 ALA B CA 1
ATOM 1695 C C . ALA B 1 210 ? 4.103 -7.298 -8.928 1.00 85.94 210 ALA B C 1
ATOM 1696 O O . ALA B 1 210 ? 3.284 -8.206 -8.944 1.00 85.94 210 ALA B O 1
ATOM 1698 N N . ALA B 1 211 ? 4.207 -6.445 -7.948 1.00 85.69 211 ALA B N 1
ATOM 1699 C CA . ALA B 1 211 ? 3.293 -6.547 -6.872 1.00 85.69 211 ALA B CA 1
ATOM 1700 C C . ALA B 1 211 ? 2.057 -5.958 -7.415 1.00 85.69 211 ALA B C 1
ATOM 1701 O O . ALA B 1 211 ? 0.931 -6.264 -7.016 1.00 85.69 211 ALA B O 1
ATOM 1703 N N . LEU B 1 212 ? 2.263 -5.040 -8.321 1.00 87.88 212 LEU B N 1
ATOM 1704 C CA . LEU B 1 212 ? 1.125 -4.361 -8.831 1.00 87.88 212 LEU B CA 1
ATOM 1705 C C . LEU B 1 212 ? 0.545 -5.211 -9.876 1.00 87.88 212 LEU B C 1
ATOM 1706 O O . LEU B 1 212 ? -0.501 -4.928 -10.331 1.00 87.88 212 LEU B O 1
ATOM 1711 N N . MET B 1 213 ? 1.280 -6.195 -10.325 1.00 89.38 213 MET B N 1
ATOM 1712 C CA . MET B 1 213 ? 0.800 -7.097 -11.330 1.00 89.38 213 MET B CA 1
ATOM 1713 C C . MET B 1 213 ? -0.071 -8.016 -10.592 1.00 89.38 213 MET B C 1
ATOM 1714 O O . MET B 1 213 ? -1.090 -8.575 -11.086 1.00 89.38 213 MET B O 1
ATOM 1719 N N . TYR B 1 214 ? 0.393 -8.264 -9.398 1.00 87.50 214 TYR B N 1
ATOM 1720 C CA . TYR B 1 214 ? -0.387 -9.079 -8.561 1.00 87.50 214 TYR B CA 1
ATOM 1721 C C . TYR B 1 214 ? -1.685 -8.378 -8.407 1.00 87.50 214 TYR B C 1
ATOM 1722 O O . TYR B 1 214 ? -2.745 -9.005 -8.401 1.00 87.50 214 TYR B O 1
ATOM 1731 N N . HIS B 1 215 ? -1.625 -7.065 -8.235 1.00 87.38 215 HIS B N 1
ATOM 1732 C CA . HIS B 1 215 ? -2.893 -6.411 -7.946 1.00 87.38 215 HIS B CA 1
ATOM 1733 C C . HIS B 1 215 ? -3.712 -6.410 -9.172 1.00 87.38 215 HIS B C 1
ATOM 1734 O O . HIS B 1 215 ? -4.919 -6.475 -9.152 1.00 87.38 215 HIS B O 1
ATOM 1741 N N . LEU B 1 216 ? -3.048 -6.265 -10.271 1.00 89.06 216 LEU B N 1
ATOM 1742 C CA . LEU B 1 216 ? -3.720 -6.315 -11.512 1.00 89.06 216 LEU B CA 1
ATOM 1743 C C . LEU B 1 216 ? -4.624 -7.516 -11.438 1.00 89.06 216 LEU B C 1
ATOM 1744 O O . LEU B 1 216 ? -5.858 -7.395 -11.517 1.00 89.06 216 LEU B O 1
ATOM 1749 N N . GLY B 1 217 ? -4.042 -8.691 -11.273 1.00 86.75 217 GLY B N 1
ATOM 1750 C CA . GLY B 1 217 ? -4.952 -9.818 -11.264 1.00 86.75 217 GLY B CA 1
ATOM 1751 C C . GLY B 1 217 ? -5.968 -9.528 -10.200 1.00 86.75 217 GLY B C 1
ATOM 1752 O O . GLY B 1 217 ? -7.134 -9.886 -10.335 1.00 86.75 217 GLY B O 1
ATOM 1753 N N . ALA B 1 218 ? -5.547 -8.823 -9.170 1.00 86.62 218 ALA B N 1
ATOM 1754 C CA . ALA B 1 218 ? -6.388 -8.550 -8.027 1.00 86.62 218 ALA B CA 1
ATOM 1755 C C . ALA B 1 218 ? -7.647 -7.862 -8.428 1.00 86.62 218 ALA B C 1
ATOM 1756 O O . ALA B 1 218 ? -8.615 -7.858 -7.676 1.00 86.62 218 ALA B O 1
ATOM 1758 N N . ASN B 1 219 ? -7.665 -7.265 -9.603 1.00 90.62 219 ASN B N 1
ATOM 1759 C CA . ASN B 1 219 ? -8.846 -6.491 -9.913 1.00 90.62 219 ASN B CA 1
ATOM 1760 C C . ASN B 1 219 ? -9.195 -6.375 -11.361 1.00 90.62 219 ASN B C 1
ATOM 1761 O O . ASN B 1 219 ? -9.497 -5.296 -11.846 1.00 90.62 219 ASN B O 1
ATOM 1766 N N . PRO B 1 220 ? -9.220 -7.500 -12.047 1.00 89.75 220 PRO B N 1
ATOM 1767 C CA . PRO B 1 220 ? -9.649 -7.282 -13.446 1.00 89.75 220 PRO B CA 1
ATOM 1768 C C . PRO B 1 220 ? -10.673 -6.217 -13.837 1.00 89.75 220 PRO B C 1
ATOM 1769 O O . PRO B 1 220 ? -10.314 -5.591 -14.764 1.00 89.75 220 PRO B O 1
ATOM 1773 N N . GLU B 1 221 ? -11.908 -6.143 -13.342 1.00 91.75 221 GLU B N 1
ATOM 1774 C CA . GLU B 1 221 ? -12.820 -5.068 -13.627 1.00 91.75 221 GLU B CA 1
ATOM 1775 C C . GLU B 1 221 ? -12.277 -3.749 -13.166 1.00 91.75 221 GLU B C 1
ATOM 1776 O O . GLU B 1 221 ? -12.412 -2.745 -13.837 1.00 91.75 221 GLU B O 1
ATOM 1782 N N . LYS B 1 222 ? -11.702 -3.743 -11.980 1.00 89.06 222 LYS B N 1
ATOM 1783 C CA . LYS B 1 222 ? -11.180 -2.510 -11.465 1.00 89.06 222 LYS B CA 1
ATOM 1784 C C . LYS B 1 222 ? -10.086 -2.171 -12.392 1.00 89.06 222 LYS B C 1
ATOM 1785 O O . LYS B 1 222 ? -9.912 -1.038 -12.784 1.00 89.06 222 LYS B O 1
ATOM 1791 N N . ALA B 1 223 ? -9.342 -3.187 -12.761 1.00 89.38 223 ALA B N 1
ATOM 1792 C CA . ALA B 1 223 ? -8.236 -2.970 -13.637 1.00 89.38 223 ALA B CA 1
ATOM 1793 C C . ALA B 1 223 ? -8.790 -2.467 -14.914 1.00 89.38 223 ALA B C 1
ATOM 1794 O O . ALA B 1 223 ? -8.174 -1.679 -15.593 1.00 89.38 223 ALA B O 1
ATOM 1796 N N . ARG B 1 224 ? -9.935 -2.989 -15.287 1.00 91.75 224 ARG B N 1
ATOM 1797 C CA . ARG B 1 224 ? -10.513 -2.604 -16.538 1.00 91.75 224 ARG B CA 1
ATOM 1798 C C . ARG B 1 224 ? -10.802 -1.145 -16.450 1.00 91.75 224 ARG B C 1
ATOM 1799 O O . ARG B 1 224 ? -10.616 -0.415 -17.406 1.00 91.75 224 ARG B O 1
ATOM 1807 N N . GLN B 1 225 ? -11.271 -0.713 -15.298 1.00 91.94 225 GLN B N 1
ATOM 1808 C CA . GLN B 1 225 ? -11.506 0.696 -15.128 1.00 91.94 225 GLN B CA 1
ATOM 1809 C C . GLN B 1 225 ? -10.191 1.409 -15.239 1.00 91.94 225 GLN B C 1
ATOM 1810 O O . GLN B 1 225 ? -10.093 2.460 -15.853 1.00 91.94 225 GLN B O 1
ATOM 1816 N N . LEU B 1 226 ? -9.163 0.815 -14.663 1.00 89.88 226 LEU B N 1
ATOM 1817 C CA . LEU B 1 226 ? -7.883 1.461 -14.697 1.00 89.88 226 LEU B CA 1
ATOM 1818 C C . LEU B 1 226 ? -7.492 1.591 -16.148 1.00 89.88 226 LEU B C 1
ATOM 1819 O O . LEU B 1 226 ? -7.023 2.637 -16.576 1.00 89.88 226 LEU B O 1
ATOM 1824 N N . LEU B 1 227 ? -7.714 0.541 -16.922 1.00 89.62 227 LEU B N 1
ATOM 1825 C CA . LEU B 1 227 ? -7.398 0.587 -18.336 1.00 89.62 227 LEU B CA 1
ATOM 1826 C C . LEU B 1 227 ? -8.229 1.619 -19.040 1.00 89.62 227 LEU B C 1
ATOM 1827 O O . LEU B 1 227 ? -7.735 2.348 -19.894 1.00 89.62 227 LEU B O 1
ATOM 1832 N N . ALA B 1 228 ? -9.502 1.677 -18.695 1.00 92.62 228 ALA B N 1
ATOM 1833 C CA . ALA B 1 228 ? -10.391 2.592 -19.367 1.00 92.62 228 ALA B CA 1
ATOM 1834 C C . ALA B 1 228 ? -9.902 4.003 -19.187 1.00 92.62 228 ALA B C 1
ATOM 1835 O O . ALA B 1 228 ? -9.952 4.802 -20.117 1.00 92.62 228 ALA B O 1
ATOM 1837 N N . MET B 1 229 ? -9.422 4.320 -17.993 1.00 92.38 229 MET B N 1
ATOM 1838 C CA . MET B 1 229 ? -8.997 5.681 -17.730 1.00 92.38 229 MET B CA 1
ATOM 1839 C C . MET B 1 229 ? -7.910 6.121 -18.702 1.00 92.38 229 MET B C 1
ATOM 1840 O O . MET B 1 229 ? -7.080 5.309 -19.103 1.00 92.38 229 MET B O 1
ATOM 1845 N N . ASP B 1 230 ? -7.925 7.392 -19.103 1.00 91.38 230 ASP B N 1
ATOM 1846 C CA . ASP B 1 230 ? -6.953 7.898 -20.082 1.00 91.38 230 ASP B CA 1
ATOM 1847 C C . ASP B 1 230 ? -5.512 7.733 -19.647 1.00 91.38 230 ASP B C 1
ATOM 1848 O O . ASP B 1 230 ? -5.249 7.421 -18.506 1.00 91.38 230 ASP B O 1
ATOM 1853 N N . GLY B 1 231 ? -4.563 7.963 -20.542 1.00 85.62 231 GLY B N 1
ATOM 1854 C CA . GLY B 1 231 ? -3.175 7.696 -20.197 1.00 85.62 231 GLY B CA 1
ATOM 1855 C C . GLY B 1 231 ? -2.612 8.481 -19.033 1.00 85.62 231 GLY B C 1
ATOM 1856 O O . GLY B 1 231 ? -1.896 7.920 -18.215 1.00 85.62 231 GLY B O 1
ATOM 1857 N N . GLN B 1 232 ? -2.910 9.768 -18.933 1.00 90.50 232 GLN B N 1
ATOM 1858 C CA . GLN B 1 232 ? -2.466 10.524 -17.767 1.00 90.50 232 GLN B CA 1
ATOM 1859 C C . GLN B 1 232 ? -3.157 9.949 -16.549 1.00 90.50 232 GLN B C 1
ATOM 1860 O O . GLN B 1 232 ? -2.569 9.817 -15.480 1.00 90.50 232 GLN B O 1
ATOM 1866 N N . SER B 1 233 ? -4.421 9.608 -16.713 1.00 91.19 233 SER B N 1
ATOM 1867 C CA . SER B 1 233 ? -5.163 9.007 -15.630 1.00 91.19 233 SER B CA 1
ATOM 1868 C C . SER B 1 233 ? -4.534 7.690 -15.299 1.00 91.19 233 SER B C 1
ATOM 1869 O O . SER B 1 233 ? -4.523 7.276 -14.164 1.00 91.19 233 SER B O 1
ATOM 1872 N N . ALA B 1 234 ? -4.025 7.005 -16.300 1.00 90.25 234 ALA B N 1
ATOM 1873 C CA . ALA B 1 234 ? -3.473 5.680 -16.087 1.00 90.25 234 ALA B CA 1
ATOM 1874 C C . ALA B 1 234 ? -2.346 5.753 -15.114 1.00 90.25 234 ALA B C 1
ATOM 1875 O O . ALA B 1 234 ? -2.097 4.825 -14.347 1.00 90.25 234 ALA B O 1
ATOM 1877 N N . LEU B 1 235 ? -1.624 6.851 -15.178 1.00 90.19 235 LEU B N 1
ATOM 1878 C CA . LEU B 1 235 ? -0.501 6.962 -14.318 1.00 90.1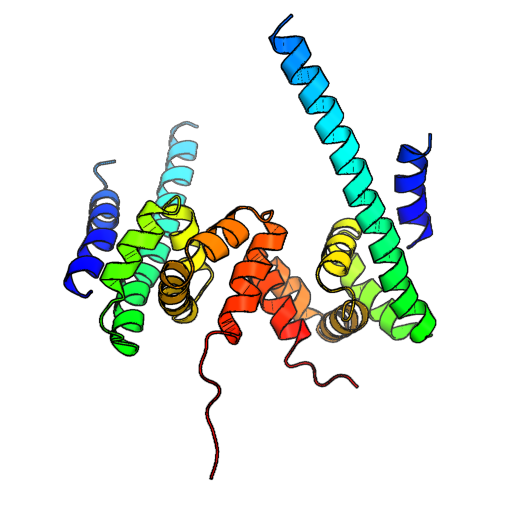9 235 LEU B CA 1
ATOM 1879 C C . LEU B 1 235 ? -1.090 6.868 -12.984 1.00 90.19 235 LEU B C 1
ATOM 1880 O O . LEU B 1 235 ? -0.657 6.077 -12.177 1.00 90.19 235 LEU B O 1
ATOM 1885 N N . ILE B 1 236 ? -2.157 7.613 -12.790 1.00 91.38 236 ILE B N 1
ATOM 1886 C CA . ILE B 1 236 ? -2.736 7.651 -11.486 1.00 91.38 236 ILE B CA 1
ATOM 1887 C C . ILE B 1 236 ? -3.151 6.290 -11.097 1.00 91.38 236 ILE B C 1
ATOM 1888 O O . ILE B 1 236 ? -3.055 5.929 -9.947 1.00 91.38 236 ILE B O 1
ATOM 1893 N N . GLU B 1 237 ? -3.607 5.510 -12.054 1.00 89.88 237 GLU B N 1
ATOM 1894 C CA . GLU B 1 237 ? -4.120 4.243 -11.635 1.00 89.88 237 GLU B CA 1
ATOM 1895 C C . GLU B 1 237 ? -3.008 3.469 -11.032 1.00 89.88 237 GLU B C 1
ATOM 1896 O O . GLU B 1 237 ? -3.108 2.959 -9.922 1.00 89.88 237 GLU B O 1
ATOM 1902 N N . LEU B 1 238 ? -1.927 3.399 -11.787 1.00 88.94 238 LEU B N 1
ATOM 1903 C CA . LEU B 1 238 ? -0.786 2.699 -11.307 1.00 88.94 238 LEU B CA 1
ATOM 1904 C C . LEU B 1 238 ? -0.419 3.414 -10.098 1.00 88.94 238 LEU B C 1
ATOM 1905 O O . LEU B 1 238 ? -0.399 2.862 -9.003 1.00 88.94 238 LEU B O 1
ATOM 1910 N N . THR B 1 239 ? -0.126 4.676 -10.304 1.00 89.06 239 THR B N 1
ATOM 1911 C CA . THR B 1 239 ? 0.302 5.483 -9.210 1.00 89.06 239 THR B CA 1
ATOM 1912 C C . THR B 1 239 ? -0.387 5.124 -7.955 1.00 89.06 239 THR B C 1
ATOM 1913 O O . THR B 1 239 ? 0.164 4.446 -7.089 1.00 89.06 239 THR B O 1
ATOM 1917 N N . ARG B 1 240 ? -1.616 5.575 -7.848 1.00 88.25 240 ARG B N 1
ATOM 1918 C CA . ARG B 1 240 ? -2.305 5.373 -6.609 1.00 88.25 240 ARG B CA 1
ATOM 1919 C C . ARG B 1 240 ? -2.123 3.958 -6.118 1.00 88.25 240 ARG B C 1
ATOM 1920 O O . ARG B 1 240 ? -1.804 3.729 -4.953 1.00 88.25 240 ARG B O 1
ATOM 1928 N N . LEU B 1 241 ? -2.281 2.997 -7.004 1.00 86.69 241 LEU B N 1
ATOM 1929 C CA . LEU B 1 241 ? -2.229 1.631 -6.544 1.00 86.69 241 LEU B CA 1
ATOM 1930 C C . LEU B 1 241 ? -0.941 1.298 -5.863 1.00 86.69 241 LEU B C 1
ATOM 1931 O O . LEU B 1 241 ? -0.929 0.643 -4.821 1.00 86.69 241 LEU B O 1
ATOM 1936 N N . SER B 1 242 ? 0.156 1.777 -6.413 1.00 83.50 242 SER B N 1
ATOM 1937 C CA . SER B 1 242 ? 1.422 1.334 -5.885 1.00 83.50 242 SER B CA 1
ATOM 1938 C C . SER B 1 242 ? 1.627 1.467 -4.407 1.00 83.50 242 SER B C 1
ATOM 1939 O O . SER B 1 242 ? 2.038 0.525 -3.753 1.00 83.50 242 SER B O 1
ATOM 1942 N N . GLU B 1 243 ? 1.466 2.650 -3.869 1.00 82.12 243 GLU B N 1
ATOM 1943 C CA . GLU B 1 243 ? 1.758 2.775 -2.471 1.00 82.12 243 GLU B CA 1
ATOM 1944 C C . GLU B 1 243 ? 0.683 1.997 -1.832 1.00 82.12 243 GLU B C 1
ATOM 1945 O O . GLU B 1 243 ? 0.920 1.190 -0.940 1.00 82.12 243 GLU B O 1
ATOM 1951 N N . ARG B 1 244 ? -0.529 2.250 -2.292 1.00 78.69 244 ARG B N 1
ATOM 1952 C CA . ARG B 1 244 ? -1.653 1.573 -1.726 1.00 78.69 244 ARG B CA 1
ATOM 1953 C C . ARG B 1 244 ? -1.217 0.188 -1.633 1.00 78.69 244 ARG B C 1
ATOM 1954 O O . ARG B 1 244 ? -1.642 -0.562 -0.769 1.00 78.69 244 ARG B O 1
ATOM 1962 N N . LEU B 1 245 ? -0.337 -0.171 -2.531 1.00 76.94 245 LEU B N 1
ATOM 1963 C CA . LEU B 1 245 ? 0.026 -1.539 -2.559 1.00 76.94 245 LEU B CA 1
ATOM 1964 C C . LEU B 1 245 ? 1.452 -1.670 -2.211 1.00 76.94 245 LEU B C 1
ATOM 1965 O O . LEU B 1 245 ? 2.292 -1.911 -3.065 1.00 76.94 245 LEU B O 1
ATOM 1970 N N . THR B 1 246 ? 1.741 -1.517 -0.940 1.00 66.31 246 THR B N 1
ATOM 1971 C CA . THR B 1 246 ? 3.100 -1.725 -0.530 1.00 66.31 246 THR B CA 1
ATOM 1972 C C . THR B 1 246 ? 3.220 -1.867 0.957 1.00 66.31 246 THR B C 1
ATOM 1973 O O . THR B 1 246 ? 2.224 -1.881 1.667 1.00 66.31 246 THR B O 1
ATOM 1977 N N . LEU B 1 247 ? 4.448 -1.995 1.448 1.00 61.41 247 LEU B N 1
ATOM 1978 C CA . LEU B 1 247 ? 4.631 -2.301 2.864 1.00 61.41 247 LEU B CA 1
ATOM 1979 C C . LEU B 1 247 ? 5.316 -1.293 3.750 1.00 61.41 247 LEU B C 1
ATOM 1980 O O . LEU B 1 247 ? 6.502 -1.419 4.040 1.00 61.41 247 LEU B O 1
ATOM 1985 N N . LYS B 1 248 ? 4.575 -0.308 4.214 1.00 55.06 248 LYS B N 1
ATOM 1986 C CA . LYS B 1 248 ? 5.156 0.597 5.165 1.00 55.06 248 LYS B CA 1
ATOM 1987 C C . LYS B 1 248 ? 5.353 -0.255 6.376 1.00 55.06 248 LYS B C 1
ATOM 1988 O O . LYS B 1 248 ? 4.421 -0.894 6.841 1.00 55.06 248 LYS B O 1
ATOM 1994 N N . PRO B 1 249 ? 6.571 -0.290 6.896 1.00 50.31 249 PRO B N 1
ATOM 1995 C CA . PRO B 1 249 ? 6.830 -1.179 8.027 1.00 50.31 249 PRO B CA 1
ATOM 1996 C C . PRO B 1 249 ? 6.227 -0.656 9.323 1.00 50.31 249 PRO B C 1
ATOM 1997 O O . PRO B 1 249 ? 5.339 0.187 9.275 1.00 50.31 249 PRO B O 1
ATOM 2001 N N . ARG B 1 250 ? 6.693 -1.155 10.464 1.00 51.31 250 ARG B N 1
ATOM 2002 C CA . ARG B 1 250 ? 6.140 -0.748 11.754 1.00 51.31 250 ARG B CA 1
ATOM 2003 C C . ARG B 1 250 ? 7.246 -0.622 12.804 1.00 51.31 250 ARG B C 1
ATOM 2004 O O . ARG B 1 250 ? 8.390 -0.962 12.522 1.00 51.31 250 ARG B O 1
ATOM 2012 N N . GLY B 1 251 ? 6.929 -0.152 14.011 1.00 46.38 251 GLY B N 1
ATOM 2013 C CA . GLY B 1 251 ? 7.967 0.092 15.013 1.00 46.38 251 GLY B CA 1
ATOM 2014 C C . GLY B 1 251 ? 8.193 -0.843 16.189 1.00 46.38 251 GLY B C 1
ATOM 2015 O O . GLY B 1 251 ? 8.703 -1.941 16.003 1.00 46.38 251 GLY B O 1
ATOM 2016 N N . LYS B 1 252 ? 7.849 -0.407 17.402 1.00 46.50 252 LYS B N 1
ATOM 2017 C CA . LYS B 1 252 ? 8.100 -1.217 18.595 1.00 46.50 252 LYS B CA 1
ATOM 2018 C C . LYS B 1 252 ? 7.391 -0.690 19.840 1.00 46.50 252 LYS B C 1
ATOM 2019 O O . LYS B 1 252 ? 7.499 -1.266 20.921 1.00 46.50 252 LYS B O 1
#

B-factor: mean 81.8, std 10.38, range [46.38, 93.19]

InterPro domains:
  IPR015385 Bacteriophage P22, Gp8, scaffold [PF09306] (1-302)
  IPR027393 Virus scaffolding protein, C-terminal [G3DSA:4.10.810.10] (264-303)

Foldseek 3Di:
DLVVLVVLVVVLVVVVVVVVVVVVVVVVNVVSNVLSVLLNVLVVLVVVCVVVPVDVVLVVLLVLVVVVDPVSVLSVLCSVPSPCSSVLSNVCSVVVVLSVVCVVPDVVVSSVCSVVVVPPPPDD/DVVVLCVQLVVLVVVVVPPDVVVVVVVVVVVVSNVLSVLLNVLSVQLVVLCVVVPPPCLVVLLVVLVVLDPVVVLSVVSSVPGSLSNLVSVCCSVDSVVVVVLVVDDPVSVCVVSVVVRVVRDADDDDD

Sequence (253 aa):
RQRELEQQMEAVKRQDARSNAVAEQGRKTQEFTQQSAQYVEAARKHYDAAEKLNIPDYQEKEDAFMQLVPPAVGADIMRLFPEKSAALMYHLGANPEKARQLLAMDGQSALIELTRLSERLTLKERKRQRELEQQMEAVKRGELNAVAEQGRKTQEFTQQSAQYVEAARKHYDAAEKLNIPDYQEKEDAFMQLVPPAVGADIMRLFPEKSAALMYHLGANPEKARQLLAMDGQSALIELTRLSERLTLKPRGK

Organism: Salmonella phage P22 (NCBI:txid10754)

Radius of gyration: 21.74 Å; Cα contacts (8 Å, |Δi|>4): 207; chains: 2; bounding box: 42×56×65 Å

Secondary structure (DSSP, 8-state):
-HHHHHHHHHHHH--HHHHHHHHHHHHHHHHHHHHHHHHHHHHHHHHHHHHHH--HHHHHHHHHHHHHS-HHHHHHHHHH-TTTHHHHHHHHHH-HHHHHHHHHS-HHHHHHHHHHHHHH----/-HHHHHHHHHHHHHHHHT---HHHHHHHHHHHHHHHHHHHHHHHHHHHHHHHHH--TTHHHHHHHHHHHS-HHHHHHHHHT-SHHHHHHHHHHHH-HHHHHHHHHS-HHHHHHHHHHHHHHTS------

Solvent-accessible surface area: 16422 Å² total; per-residue (Å²): 50,50,181,88,6,72,101,59,20,87,69,50,166,230,188,117,72,189,71,104,50,103,57,105,118,41,164,133,83,110,80,109,50,100,57,1,32,53,32,42,102,4,0,140,86,8,57,32,13,26,143,176,62,139,69,87,56,6,107,95,46,6,57,30,11,60,141,41,14,84,66,38,77,7,1,21,21,7,59,20,5,54,118,50,2,8,31,5,9,85,48,5,6,48,52,57,134,60,0,136,85,9,107,70,134,57,28,98,14,4,38,5,53,1,2,64,24,3,78,176,52,97,109,226,42,168,174,70,36,152,72,34,23,97,107,22,65,34,52,140,151,39,117,158,166,72,109,43,81,102,35,142,126,60,116,88,96,76,79,76,9,56,74,68,36,99,6,3,136,73,2,1,71,4,0,49,157,64,96,91,121,48,0,36,70,48,8,53,40,6,28,151,42,6,83,86,55,57,5,20,45,18,18,101,26,7,56,72,12,4,0,20,0,6,18,32,6,2,56,17,46,95,101,2,113,99,21,70,73,78,108,52,83,20,26,28,38,24,20,5,69,7,0,71,130,50,66,151,156,108,228,74,262